Protein AF-A0A8J2QN88-F1 (afdb_monomer_lite)

Sequence (213 aa):
MMNSLQNSVKYLRLVNLKTALNTLKECKTLPVLKEPQDIISKARVVNFTPRSINFGINDAPSKKHQDPITYIPIVNPRSILPLIDNEWKKDEIGLPALEKEEKHAVRLIVIRRRKMKKHQRNKLWKRMRHRWARVKKNRRIKKEKIFQNELFAMVKEANEFSAEQYVASKLEKANHTPLPTRWKHKRLPEFIIRQLLGIDKKINYQLTDKYKV

Secondary structure (DSSP, 8-state):
----SSSSGGG-----HHHHHHGGGG-PPPP-------S-----EEEEETTEEEEE-----------S---------S-------TTS-----PPPP------THHHHHHHHHHHHHHHHHHHHHHHTHHHHHHHHHHHHHHHHHHHHHHHHHHHHHHHH--HHHHHHHHHHHHH--PPPSEETTEE--HHHHHHHTTSS---------TT--

Foldseek 3Di:
DDDDPPPPPVPPPPDPVVVVVVVVPPPDDDPDDPDDDDPDDQQPDFDDDPVDTDGDNPPDPDPDPDPPDDDDDDDDDDDDDDPPPPPPDPPPPPDPPDPPPPPCVVVVVVVVVVVVVVVVVVVVCVVCVVVVVVVVVVVVVVVVVVVVVVVVVVVVCVVPDDPVVVVVVVVCVVPDDDQDCDDPNHGDPPVVSCVVVVNDDDDPDDPPPPPPD

InterPro domains:
  IPR013177 Ribosomal protein bS22, C-terminal [SM01155] (104-137)

pLDDT: mean 75.59, std 18.46, range [44.41, 98.69]

Structure (mmCIF, N/CA/C/O backbone):
data_AF-A0A8J2QN88-F1
#
_entry.id   AF-A0A8J2QN88-F1
#
loop_
_atom_site.group_PDB
_atom_site.id
_atom_site.type_symbol
_atom_site.label_atom_id
_atom_site.label_alt_id
_atom_site.label_comp_id
_atom_site.label_asym_id
_atom_site.label_entity_id
_atom_site.label_seq_id
_atom_site.pdbx_PDB_ins_code
_atom_site.Cartn_x
_atom_site.Cartn_y
_atom_site.Cartn_z
_atom_site.occupancy
_atom_site.B_iso_or_equiv
_atom_site.auth_seq_id
_atom_site.auth_comp_id
_atom_site.auth_asym_id
_atom_site.auth_atom_id
_atom_site.pdbx_PDB_model_num
ATOM 1 N N . MET A 1 1 ? 33.193 40.755 12.023 1.00 45.59 1 MET A N 1
ATOM 2 C CA . MET A 1 1 ? 32.171 40.173 12.920 1.00 45.59 1 MET A CA 1
ATOM 3 C C . MET A 1 1 ? 32.318 38.659 12.913 1.00 45.59 1 MET A C 1
ATOM 5 O O . MET A 1 1 ? 31.824 37.997 12.011 1.00 45.59 1 MET A O 1
ATOM 9 N N . MET A 1 2 ? 33.090 38.123 13.856 1.00 49.19 2 MET A N 1
ATOM 10 C CA . MET A 1 2 ? 33.325 36.687 14.014 1.00 49.19 2 MET A CA 1
ATOM 11 C C . MET A 1 2 ? 32.623 36.240 15.285 1.00 49.19 2 MET A C 1
ATOM 13 O O . MET A 1 2 ? 32.962 36.783 16.322 1.00 49.19 2 MET A O 1
ATOM 17 N N . ASN A 1 3 ? 31.655 35.322 15.191 1.00 52.47 3 ASN A N 1
ATOM 18 C CA . ASN A 1 3 ? 31.139 34.510 16.302 1.00 52.47 3 ASN A CA 1
ATOM 19 C C . ASN A 1 3 ? 30.141 33.467 15.760 1.00 52.47 3 ASN A C 1
ATOM 21 O O . ASN A 1 3 ? 28.935 33.690 15.758 1.00 52.47 3 ASN A O 1
ATOM 25 N N . SER A 1 4 ? 30.623 32.317 15.276 1.00 54.66 4 SER A N 1
ATOM 26 C CA . SER A 1 4 ? 29.743 31.160 14.997 1.00 54.66 4 SER A CA 1
ATOM 27 C C . SER A 1 4 ? 30.294 29.809 15.471 1.00 54.66 4 SER A C 1
ATOM 29 O O . SER A 1 4 ? 29.606 28.796 15.364 1.00 54.66 4 SER A O 1
ATOM 31 N N . LEU A 1 5 ? 31.491 29.775 16.068 1.00 53.44 5 LEU A N 1
ATOM 32 C CA . LEU A 1 5 ? 32.148 28.525 16.476 1.00 53.44 5 LEU A CA 1
ATOM 33 C C . LEU A 1 5 ? 31.830 28.070 17.911 1.00 53.44 5 LEU A C 1
ATOM 35 O O . LEU A 1 5 ? 32.176 26.954 18.279 1.00 53.44 5 LEU A O 1
ATOM 39 N N . GLN A 1 6 ? 31.135 28.876 18.718 1.00 53.19 6 GLN A N 1
ATOM 40 C CA . GLN A 1 6 ? 30.895 28.552 20.135 1.00 53.19 6 GLN A CA 1
ATOM 41 C C . GLN A 1 6 ? 29.622 27.719 20.396 1.00 53.19 6 GLN A C 1
ATOM 43 O O . GLN A 1 6 ? 29.447 27.199 21.495 1.00 53.19 6 GLN A O 1
ATOM 48 N N . ASN A 1 7 ? 28.748 27.522 19.399 1.00 52.00 7 ASN A N 1
ATOM 49 C CA . ASN A 1 7 ? 27.465 26.821 19.588 1.00 52.00 7 ASN A CA 1
ATOM 50 C C . ASN A 1 7 ? 27.460 25.331 19.196 1.00 52.00 7 ASN A C 1
ATOM 52 O O . ASN A 1 7 ? 26.456 24.652 19.410 1.00 52.00 7 ASN A O 1
ATOM 56 N N . SER A 1 8 ? 28.556 24.785 18.663 1.00 53.03 8 SER A N 1
ATOM 57 C CA . SER A 1 8 ? 28.625 23.372 18.247 1.00 53.03 8 SER A CA 1
ATOM 58 C C . SER A 1 8 ? 29.044 22.408 19.365 1.00 53.03 8 SER A C 1
ATOM 60 O O . SER A 1 8 ? 28.787 21.211 19.262 1.00 53.03 8 SER A O 1
ATOM 62 N N . VAL A 1 9 ? 29.635 22.901 20.458 1.00 52.47 9 VAL A N 1
ATOM 63 C CA . VAL A 1 9 ? 30.232 22.042 21.502 1.00 52.47 9 VAL A CA 1
ATOM 64 C C . VAL A 1 9 ? 29.213 21.583 22.561 1.00 52.47 9 VAL A C 1
ATOM 66 O O . VAL A 1 9 ? 29.406 20.552 23.198 1.00 52.47 9 VAL A O 1
ATOM 69 N N . LYS A 1 10 ? 28.063 22.259 22.707 1.00 50.28 10 LYS A N 1
ATOM 70 C CA . LYS A 1 10 ? 27.052 21.921 23.737 1.00 50.28 10 LYS A CA 1
ATOM 71 C C . LYS A 1 10 ? 26.236 20.646 23.468 1.00 50.28 10 LYS A C 1
ATOM 73 O O . LYS A 1 10 ? 25.546 20.176 24.370 1.00 50.28 10 LYS A O 1
ATOM 78 N N . TYR A 1 11 ? 26.315 20.068 22.268 1.00 52.94 11 TYR A N 1
ATOM 79 C CA . TYR A 1 11 ? 25.535 18.877 21.897 1.00 52.94 11 TYR A CA 1
ATOM 80 C C . TYR A 1 11 ? 26.316 17.562 21.964 1.00 52.94 11 TYR A C 1
ATOM 82 O O . TYR A 1 11 ? 25.726 16.497 21.794 1.00 52.94 11 TYR A O 1
ATOM 90 N N . LEU A 1 12 ? 27.609 17.598 22.293 1.00 55.59 12 LEU A N 1
ATOM 91 C CA . LEU A 1 12 ? 28.376 16.397 22.619 1.00 55.59 12 LEU A CA 1
ATOM 92 C C . LEU A 1 12 ? 28.186 16.055 24.101 1.00 55.59 12 LEU A C 1
ATOM 94 O O . LEU A 1 12 ? 29.128 16.061 24.890 1.00 55.59 12 LEU A O 1
ATOM 98 N N . ARG A 1 13 ? 26.942 15.753 24.500 1.00 58.41 13 ARG A N 1
ATOM 99 C CA . ARG A 1 13 ? 26.718 15.003 25.740 1.00 58.41 13 ARG A CA 1
ATOM 100 C C . ARG A 1 13 ? 27.327 13.623 25.525 1.00 58.41 13 ARG A C 1
ATOM 102 O O . ARG A 1 13 ? 26.756 12.790 24.826 1.00 58.41 13 ARG A O 1
ATOM 109 N N . LEU A 1 14 ? 28.515 13.433 26.088 1.00 62.91 14 LEU A N 1
ATOM 110 C CA . LEU A 1 14 ? 29.192 12.151 26.199 1.00 62.91 14 LEU A CA 1
ATOM 111 C C . LEU A 1 14 ? 28.213 11.152 26.817 1.00 62.91 14 LEU A C 1
ATOM 113 O O . LEU A 1 14 ? 27.853 11.248 27.989 1.00 62.91 14 LEU A O 1
ATOM 117 N N . VAL A 1 15 ? 27.735 10.218 26.002 1.00 63.19 15 VAL A N 1
ATOM 118 C CA . VAL A 1 15 ? 26.955 9.089 26.496 1.00 63.19 15 VAL A CA 1
ATOM 119 C C . VAL A 1 15 ? 27.918 8.251 27.327 1.00 63.19 15 VAL A C 1
ATOM 121 O O . VAL A 1 15 ? 28.973 7.852 26.832 1.00 63.19 15 VAL A O 1
ATOM 124 N N . ASN A 1 16 ? 27.599 8.023 28.600 1.00 66.19 16 ASN A N 1
ATOM 125 C CA . ASN A 1 16 ? 28.428 7.201 29.471 1.00 66.19 16 ASN A CA 1
ATOM 126 C C . ASN A 1 16 ? 28.394 5.753 28.954 1.00 66.19 16 ASN A C 1
ATOM 128 O O . ASN A 1 16 ? 27.453 5.003 29.199 1.00 66.19 16 ASN A O 1
ATOM 132 N N . LEU A 1 17 ? 29.415 5.365 28.187 1.00 63.44 17 LEU A N 1
ATOM 133 C CA . LEU A 1 17 ? 29.498 4.044 27.555 1.00 63.44 17 LEU A CA 1
ATOM 134 C C . LEU A 1 17 ? 29.446 2.909 28.589 1.00 63.44 17 LEU A C 1
ATOM 136 O O . LEU A 1 17 ? 28.980 1.815 28.283 1.00 63.44 17 LEU A O 1
ATOM 140 N N . LYS A 1 18 ? 29.858 3.177 29.835 1.00 63.03 18 LYS A N 1
ATOM 141 C CA . LYS A 1 18 ? 29.875 2.191 30.918 1.00 63.03 18 LYS A CA 1
ATOM 142 C C . LYS A 1 18 ? 28.465 1.785 31.359 1.00 63.03 18 LYS A C 1
ATOM 144 O O . LYS A 1 18 ? 28.244 0.615 31.652 1.00 63.03 18 LYS A O 1
ATOM 149 N N . THR A 1 19 ? 27.501 2.711 31.359 1.00 62.62 19 THR A N 1
ATOM 150 C CA . THR A 1 19 ? 26.095 2.389 31.662 1.00 62.62 19 THR A CA 1
ATOM 151 C C . THR A 1 19 ? 25.384 1.755 30.467 1.00 62.62 19 THR A C 1
ATOM 153 O O . THR A 1 19 ? 24.592 0.837 30.659 1.00 62.62 19 THR A O 1
ATOM 156 N N . ALA A 1 20 ? 25.721 2.161 29.238 1.00 62.44 20 ALA A N 1
ATOM 157 C CA . ALA A 1 20 ? 25.148 1.592 28.013 1.00 62.44 20 ALA A CA 1
ATOM 158 C C . ALA A 1 20 ? 25.536 0.120 27.762 1.00 62.44 20 ALA A C 1
ATOM 160 O O . ALA A 1 20 ? 24.782 -0.612 27.130 1.00 62.44 20 ALA A O 1
ATOM 161 N N . LEU A 1 21 ? 26.696 -0.335 28.249 1.00 62.03 21 LEU A N 1
ATOM 162 C CA . LEU A 1 21 ? 27.123 -1.734 28.104 1.00 62.03 21 LEU A CA 1
ATOM 163 C C . LEU A 1 21 ? 26.468 -2.680 29.122 1.00 62.03 21 LEU A C 1
ATOM 165 O O . LEU A 1 21 ? 26.342 -3.873 28.850 1.00 62.03 21 LEU A O 1
ATOM 169 N N . ASN A 1 22 ? 26.021 -2.168 30.272 1.00 61.97 22 ASN A N 1
ATOM 170 C CA . ASN A 1 22 ? 25.375 -2.992 31.297 1.00 61.97 22 ASN A CA 1
ATOM 171 C C . ASN A 1 22 ? 23.932 -3.365 30.924 1.00 61.97 22 ASN A C 1
ATOM 173 O O . ASN A 1 22 ? 23.497 -4.463 31.254 1.00 61.97 22 ASN A O 1
ATOM 177 N N . THR A 1 23 ? 23.222 -2.525 30.163 1.00 58.78 23 THR A N 1
ATOM 178 C CA . THR A 1 23 ? 21.855 -2.820 29.690 1.00 58.78 23 THR A CA 1
ATOM 179 C C . THR A 1 23 ? 21.800 -3.914 28.619 1.00 58.78 23 THR A C 1
ATOM 181 O O . THR A 1 23 ? 20.744 -4.493 28.390 1.00 58.78 23 THR A O 1
ATOM 184 N N . LEU A 1 24 ? 22.929 -4.246 27.982 1.00 57.44 24 LEU A N 1
ATOM 185 C CA . LEU A 1 24 ? 23.007 -5.323 26.988 1.00 57.44 24 LEU A CA 1
ATOM 186 C C . LEU A 1 24 ? 23.170 -6.718 27.610 1.00 57.44 24 LEU A C 1
ATOM 188 O O . LEU A 1 24 ? 23.021 -7.713 26.903 1.00 57.44 24 LEU A O 1
ATOM 192 N N . LYS A 1 25 ? 23.472 -6.820 28.912 1.00 59.41 25 LYS A N 1
ATOM 193 C CA . LYS A 1 25 ? 23.704 -8.117 29.572 1.00 59.41 25 LYS A CA 1
ATOM 194 C C . LYS A 1 25 ? 22.422 -8.886 29.909 1.00 59.41 25 LYS A C 1
ATOM 196 O O . LYS A 1 25 ? 22.509 -10.073 30.202 1.00 59.41 25 LYS A O 1
ATOM 201 N N . GLU A 1 26 ? 21.248 -8.258 29.833 1.00 56.84 26 GLU A N 1
ATOM 202 C CA . GLU A 1 26 ? 19.976 -8.880 30.241 1.00 56.84 26 GLU A CA 1
ATOM 203 C C . GLU A 1 26 ? 19.119 -9.419 29.084 1.00 56.84 26 GLU A C 1
ATOM 205 O O . GLU A 1 26 ? 18.030 -9.951 29.309 1.00 56.84 26 GLU A O 1
ATOM 210 N N . CYS A 1 27 ? 19.603 -9.378 27.840 1.00 51.66 27 CYS A N 1
ATOM 211 C CA . CYS A 1 27 ? 18.932 -10.067 26.739 1.00 51.66 27 CYS A CA 1
ATOM 212 C C . CYS A 1 27 ? 19.179 -11.579 26.833 1.00 51.66 27 CYS A C 1
ATOM 214 O O . CYS A 1 27 ? 20.091 -12.117 26.206 1.00 51.66 27 CYS A O 1
ATOM 216 N N . LYS A 1 28 ? 18.342 -12.275 27.609 1.00 60.94 28 LYS A N 1
ATOM 217 C CA . LYS A 1 28 ? 18.193 -13.732 27.513 1.00 60.94 28 LYS A CA 1
ATOM 218 C C . LYS A 1 28 ? 17.918 -14.089 26.051 1.00 60.94 28 LYS A C 1
ATOM 220 O O . LYS A 1 28 ? 16.995 -13.556 25.436 1.00 60.94 28 LYS A O 1
ATOM 225 N N . THR A 1 29 ? 18.746 -14.961 25.491 1.00 58.34 29 THR A N 1
ATOM 226 C CA . THR A 1 29 ? 18.587 -15.488 24.138 1.00 58.34 29 THR A CA 1
ATOM 227 C C . THR A 1 29 ? 17.230 -16.183 24.028 1.00 58.34 29 THR A C 1
ATOM 229 O O . THR A 1 29 ? 16.956 -17.148 24.739 1.00 58.34 29 THR A O 1
ATOM 232 N N . LEU A 1 30 ? 16.358 -15.684 23.150 1.00 59.69 30 LEU A N 1
ATOM 233 C CA . LEU A 1 30 ? 15.142 -16.405 22.777 1.00 59.69 30 LEU A CA 1
ATOM 234 C C . LEU A 1 30 ? 15.538 -17.743 22.128 1.00 59.69 30 LEU A C 1
ATOM 236 O O . LEU A 1 30 ? 16.556 -17.791 21.427 1.00 59.69 30 LEU A O 1
ATOM 240 N N . PRO A 1 31 ? 14.770 -18.827 22.338 1.00 50.12 31 PRO A N 1
ATOM 241 C CA . PRO A 1 31 ? 15.039 -20.098 21.684 1.00 50.12 31 PRO A CA 1
ATOM 242 C C . PRO A 1 31 ? 15.020 -19.895 20.168 1.00 50.12 31 PRO A C 1
ATOM 244 O O . PRO A 1 31 ? 14.048 -19.403 19.596 1.00 50.12 31 PRO A O 1
ATOM 247 N N . VAL A 1 32 ? 16.133 -20.250 19.529 1.00 53.88 32 VAL A N 1
ATOM 248 C CA . VAL A 1 32 ? 16.298 -20.219 18.076 1.00 53.88 32 VAL A CA 1
ATOM 249 C C . VAL A 1 32 ? 15.252 -21.149 17.468 1.00 53.88 32 VAL A C 1
ATOM 251 O O . VAL A 1 32 ? 15.350 -22.371 17.591 1.00 53.88 32 VAL A O 1
ATOM 254 N N . LEU A 1 33 ? 14.242 -20.570 16.817 1.00 55.59 33 LEU A N 1
ATOM 255 C CA . LEU A 1 33 ? 13.356 -21.310 15.930 1.00 55.59 33 LEU A CA 1
ATOM 256 C C . LEU A 1 33 ? 14.217 -21.855 14.788 1.00 55.59 33 LEU A C 1
ATOM 258 O O . LEU A 1 33 ? 14.807 -21.097 14.018 1.00 55.59 33 LEU A O 1
ATOM 262 N N . LYS A 1 34 ? 14.348 -23.181 14.727 1.00 53.91 34 LYS A N 1
ATOM 263 C CA . LYS A 1 34 ? 14.988 -23.873 13.609 1.00 53.91 34 LYS A CA 1
ATOM 264 C C . LYS A 1 34 ? 14.101 -23.676 12.381 1.00 53.91 34 LYS A C 1
ATOM 266 O O . LYS A 1 34 ? 13.057 -24.312 12.276 1.00 53.91 34 LYS A O 1
ATOM 271 N N . GLU A 1 35 ? 14.517 -22.790 11.485 1.00 57.09 35 GLU A N 1
ATOM 272 C CA . GLU A 1 35 ? 13.964 -22.705 10.132 1.00 57.09 35 GLU A CA 1
ATOM 273 C C . GLU A 1 35 ? 14.059 -24.092 9.465 1.00 57.09 35 GLU A C 1
ATOM 275 O O . GLU A 1 35 ? 15.101 -24.757 9.588 1.00 57.09 35 GLU A O 1
ATOM 280 N N . PRO A 1 36 ? 12.999 -24.568 8.788 1.00 51.72 36 PRO A N 1
ATOM 281 C CA . PRO A 1 36 ? 13.069 -25.798 8.016 1.00 51.72 36 PRO A CA 1
ATOM 282 C C . PRO A 1 36 ? 14.143 -25.632 6.940 1.00 51.72 36 PRO A C 1
ATOM 284 O O . PRO A 1 36 ? 14.167 -24.647 6.209 1.00 51.72 36 PRO A O 1
ATOM 287 N N . GLN A 1 37 ? 15.078 -26.581 6.879 1.00 54.72 37 GLN A N 1
ATOM 288 C CA . GLN A 1 37 ? 16.157 -26.528 5.903 1.00 54.72 37 GLN A CA 1
ATOM 289 C C . GLN A 1 37 ? 15.583 -26.618 4.492 1.00 54.72 37 GLN A C 1
ATOM 291 O O . GLN A 1 37 ? 15.091 -27.668 4.077 1.00 54.72 37 GLN A O 1
ATOM 296 N N . ASP A 1 38 ? 15.682 -25.516 3.756 1.00 44.41 38 ASP A N 1
ATOM 297 C CA . ASP A 1 38 ? 15.422 -25.492 2.328 1.00 44.41 38 ASP A CA 1
ATOM 298 C C . ASP A 1 38 ? 16.322 -26.523 1.636 1.00 44.41 38 ASP A C 1
ATOM 300 O O . ASP A 1 38 ? 17.552 -26.455 1.676 1.00 44.41 38 ASP A O 1
ATOM 304 N N . ILE A 1 39 ? 15.686 -27.470 0.949 1.00 51.03 39 ILE A N 1
ATOM 305 C CA . ILE A 1 39 ? 16.272 -28.597 0.199 1.00 51.03 39 ILE A CA 1
ATOM 306 C C . ILE A 1 39 ? 17.086 -28.113 -1.033 1.00 51.03 39 ILE A C 1
ATOM 308 O O . ILE A 1 39 ? 17.409 -28.868 -1.946 1.00 51.03 39 ILE A O 1
ATOM 312 N N . ILE A 1 40 ? 17.467 -26.835 -1.094 1.00 52.81 40 ILE A N 1
ATOM 313 C CA . ILE A 1 40 ? 18.043 -26.202 -2.281 1.00 52.81 40 ILE A CA 1
ATOM 314 C C . ILE A 1 40 ? 19.298 -25.406 -1.908 1.00 52.81 40 ILE A C 1
ATOM 316 O O . ILE A 1 40 ? 19.369 -24.194 -2.074 1.00 52.81 40 ILE A O 1
ATOM 320 N N . SER A 1 41 ? 20.348 -26.089 -1.454 1.00 53.47 41 SER A N 1
ATOM 321 C CA . SER A 1 41 ? 21.714 -25.641 -1.752 1.00 53.47 41 SER A CA 1
ATOM 322 C C . SER A 1 41 ? 22.712 -26.797 -1.647 1.00 53.47 41 SER A C 1
ATOM 324 O O . SER A 1 41 ? 22.849 -27.454 -0.622 1.00 53.47 41 SER A O 1
ATOM 326 N N . LYS A 1 42 ? 23.442 -27.061 -2.737 1.00 58.47 42 LYS A N 1
ATOM 327 C CA . LYS A 1 42 ? 24.541 -28.047 -2.782 1.00 58.47 42 LYS A CA 1
ATOM 328 C C . LYS A 1 42 ? 25.794 -27.590 -2.011 1.00 58.47 42 LYS A C 1
ATOM 330 O O . LYS A 1 42 ? 26.767 -28.330 -1.931 1.00 58.47 42 LYS A O 1
ATOM 335 N N . ALA A 1 43 ? 25.795 -26.380 -1.457 1.00 56.78 43 ALA A N 1
ATOM 336 C CA . ALA A 1 43 ? 26.922 -25.822 -0.721 1.00 56.78 43 ALA A CA 1
ATOM 337 C C . ALA A 1 43 ? 26.786 -26.172 0.768 1.00 56.78 43 ALA A C 1
ATOM 339 O O . ALA A 1 43 ? 26.137 -25.457 1.523 1.00 56.78 43 ALA A O 1
ATOM 340 N N . ARG A 1 44 ? 27.365 -27.304 1.185 1.00 59.97 44 ARG A N 1
ATOM 341 C CA . ARG A 1 44 ? 27.220 -27.809 2.563 1.00 59.97 44 ARG A CA 1
ATOM 342 C C . ARG A 1 44 ? 28.184 -27.201 3.585 1.00 59.97 44 ARG A C 1
ATOM 344 O O . ARG A 1 44 ? 27.955 -27.395 4.773 1.00 59.97 44 ARG A O 1
ATOM 351 N N . VAL A 1 45 ? 29.230 -26.475 3.179 1.00 62.03 45 VAL A N 1
ATOM 352 C CA . VAL A 1 45 ? 30.212 -25.922 4.130 1.00 62.03 45 VAL A CA 1
ATOM 353 C C . VAL A 1 45 ? 30.624 -24.505 3.730 1.00 62.03 45 VAL A C 1
ATOM 355 O O . VAL A 1 45 ? 31.229 -24.287 2.678 1.00 62.03 45 VAL A O 1
ATOM 358 N N . VAL A 1 46 ? 30.288 -23.536 4.584 1.00 63.97 46 VAL A N 1
ATOM 359 C CA . VAL A 1 46 ? 30.769 -22.153 4.492 1.00 63.97 46 VAL A CA 1
ATOM 360 C C . VAL A 1 46 ? 31.890 -21.992 5.510 1.00 63.97 46 VAL A C 1
ATOM 362 O O . VAL A 1 46 ? 31.649 -22.083 6.711 1.00 63.97 46 VAL A O 1
ATOM 365 N N . ASN A 1 47 ? 33.108 -21.745 5.030 1.00 70.38 47 ASN A N 1
ATOM 366 C CA . ASN A 1 47 ? 34.264 -21.506 5.889 1.00 70.38 47 ASN A CA 1
ATOM 367 C C . ASN A 1 47 ? 34.528 -20.001 5.972 1.00 70.38 47 ASN A C 1
ATOM 369 O O . ASN A 1 47 ? 34.748 -19.337 4.954 1.00 70.38 47 ASN A O 1
ATOM 373 N N . PHE A 1 48 ? 34.509 -19.464 7.191 1.00 69.31 48 PHE A N 1
ATOM 374 C CA . PHE A 1 48 ? 34.772 -18.052 7.450 1.00 69.31 48 PHE A CA 1
ATOM 375 C C . PHE A 1 48 ? 36.238 -17.855 7.831 1.00 69.31 48 PHE A C 1
ATOM 377 O O . PHE A 1 48 ? 36.714 -18.423 8.810 1.00 69.31 48 PHE A O 1
ATOM 384 N N . THR A 1 49 ? 36.944 -17.015 7.0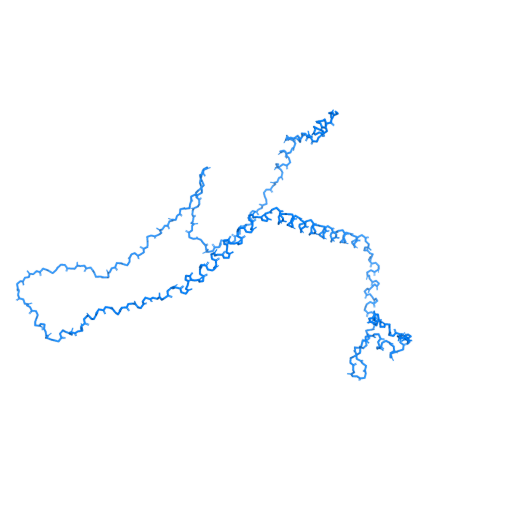76 1.00 70.38 49 THR A N 1
ATOM 385 C CA . THR A 1 49 ? 38.272 -16.513 7.448 1.00 70.38 49 THR A CA 1
ATOM 386 C C . THR A 1 49 ? 38.222 -14.987 7.568 1.00 70.38 49 THR A C 1
ATOM 388 O O . THR A 1 49 ? 37.358 -14.359 6.953 1.00 70.38 49 THR A O 1
ATOM 391 N N . PRO A 1 50 ? 39.134 -14.341 8.320 1.00 72.25 50 PRO A N 1
ATOM 392 C CA . PRO A 1 50 ? 39.048 -12.904 8.612 1.00 72.25 50 PRO A CA 1
ATOM 393 C C . PRO A 1 50 ? 39.049 -11.988 7.377 1.00 72.25 50 PRO A C 1
ATOM 395 O O . PRO A 1 50 ? 38.700 -10.816 7.482 1.00 72.25 50 PRO A O 1
ATOM 398 N N . ARG A 1 51 ? 39.461 -12.499 6.208 1.00 61.84 51 ARG A N 1
ATOM 399 C CA . ARG A 1 51 ? 39.550 -11.736 4.953 1.00 61.84 51 ARG A CA 1
ATOM 400 C C . ARG A 1 51 ? 38.710 -12.297 3.802 1.00 61.84 51 ARG A C 1
ATOM 402 O O . ARG A 1 51 ? 38.638 -11.641 2.766 1.00 61.84 51 ARG A O 1
ATOM 409 N N . SER A 1 52 ? 38.051 -13.448 3.955 1.00 72.12 52 SER A N 1
ATOM 410 C CA . SER A 1 52 ? 37.148 -13.984 2.928 1.00 72.12 52 SER A CA 1
ATOM 411 C C . SER A 1 52 ? 36.147 -15.001 3.479 1.00 72.12 52 SER A C 1
ATOM 413 O O . SER A 1 52 ? 36.390 -15.693 4.471 1.00 72.12 52 SER A O 1
ATOM 415 N N . ILE A 1 53 ? 35.016 -15.112 2.782 1.00 69.56 53 ILE A N 1
ATOM 416 C CA . ILE A 1 53 ? 34.041 -16.191 2.945 1.00 69.56 53 ILE A CA 1
ATOM 417 C C . ILE A 1 53 ? 34.297 -17.172 1.803 1.00 69.56 53 ILE A C 1
ATOM 419 O O . ILE A 1 53 ? 34.082 -16.825 0.641 1.00 69.56 53 ILE A O 1
ATOM 423 N N . ASN A 1 54 ? 34.785 -18.368 2.127 1.00 63.19 54 ASN A N 1
ATOM 424 C CA . ASN A 1 54 ? 35.076 -19.399 1.136 1.00 63.19 54 ASN A CA 1
ATOM 425 C C . ASN A 1 54 ? 33.893 -20.373 1.057 1.00 63.19 54 ASN A C 1
ATOM 427 O O . ASN A 1 54 ? 33.457 -20.919 2.074 1.00 63.19 54 ASN A O 1
ATOM 431 N N . PHE A 1 55 ? 33.393 -20.608 -0.156 1.00 63.75 55 PHE A N 1
ATOM 432 C CA . PHE A 1 55 ? 32.373 -21.619 -0.433 1.00 63.75 55 PHE A CA 1
ATOM 433 C C . PHE A 1 55 ? 33.066 -22.882 -0.945 1.00 63.75 55 PHE A C 1
ATOM 435 O O . PHE A 1 55 ? 33.574 -22.895 -2.065 1.00 63.75 55 PHE A O 1
ATOM 442 N N . GLY A 1 56 ? 33.116 -23.932 -0.122 1.00 56.53 56 GLY A N 1
ATOM 443 C CA . GLY A 1 56 ? 33.617 -25.235 -0.549 1.00 56.53 56 GLY A CA 1
ATOM 444 C C . GLY A 1 56 ? 32.561 -25.943 -1.391 1.00 56.53 56 GLY A C 1
ATOM 445 O O . GLY A 1 56 ? 31.540 -26.384 -0.861 1.00 56.53 56 GLY A O 1
ATOM 446 N N . ILE A 1 57 ? 32.782 -26.039 -2.700 1.00 53.72 57 ILE A N 1
ATOM 447 C CA . ILE A 1 57 ? 31.999 -26.921 -3.565 1.00 53.72 57 ILE A CA 1
ATOM 448 C C . ILE A 1 57 ? 32.658 -28.296 -3.459 1.00 53.72 57 ILE A C 1
ATOM 450 O O . ILE A 1 57 ? 33.691 -28.543 -4.073 1.00 53.72 57 ILE A O 1
ATOM 454 N N . ASN A 1 58 ? 32.091 -29.182 -2.638 1.00 56.94 58 ASN A N 1
ATOM 455 C CA . ASN A 1 58 ? 32.423 -30.601 -2.725 1.00 56.94 58 ASN A CA 1
ATOM 456 C C . ASN A 1 58 ? 31.758 -31.131 -3.996 1.00 56.94 58 ASN A C 1
ATOM 458 O O . ASN A 1 58 ? 30.605 -31.566 -3.969 1.00 56.94 58 ASN A O 1
ATOM 462 N N . ASP A 1 59 ? 32.472 -31.045 -5.114 1.00 54.47 59 ASP A N 1
ATOM 463 C CA . ASP A 1 59 ? 32.107 -31.761 -6.326 1.00 54.47 59 ASP A CA 1
ATOM 464 C C . ASP A 1 59 ? 32.217 -33.256 -6.012 1.00 54.47 59 ASP A C 1
ATOM 466 O O . ASP A 1 59 ? 33.303 -33.834 -5.993 1.00 54.47 59 ASP A O 1
ATOM 470 N N . ALA A 1 60 ? 31.085 -33.896 -5.708 1.00 59.44 60 ALA A N 1
ATOM 471 C CA . ALA A 1 60 ? 31.008 -35.349 -5.768 1.00 59.44 60 ALA A CA 1
ATOM 472 C C . ALA A 1 60 ? 31.527 -35.773 -7.153 1.00 59.44 60 ALA A C 1
ATOM 474 O O . ALA A 1 60 ? 31.151 -35.122 -8.137 1.00 59.44 60 ALA A O 1
ATOM 475 N N . PRO A 1 61 ? 32.386 -36.806 -7.259 1.00 52.53 61 PRO A N 1
ATOM 476 C CA . PRO A 1 61 ? 32.954 -37.199 -8.538 1.00 52.53 61 PRO A CA 1
ATOM 477 C C . PRO A 1 61 ? 31.800 -37.453 -9.500 1.00 52.53 61 PRO A C 1
ATOM 479 O O . PRO A 1 61 ? 30.966 -38.336 -9.279 1.00 52.53 61 PRO A O 1
ATOM 482 N N . SER A 1 62 ? 31.702 -36.615 -10.533 1.00 57.16 62 SER A N 1
ATOM 483 C CA . SER A 1 62 ? 30.725 -36.822 -11.588 1.00 57.16 62 SER A CA 1
ATOM 484 C C . SER A 1 62 ? 30.983 -38.225 -12.135 1.00 57.16 62 SER A C 1
ATOM 486 O O . SER A 1 62 ? 32.138 -38.613 -12.346 1.00 57.16 62 SER A O 1
ATOM 488 N N . LYS A 1 63 ? 29.924 -39.027 -12.277 1.00 56.28 63 LYS A N 1
ATOM 489 C CA . LYS A 1 63 ? 30.009 -40.311 -12.966 1.00 56.28 63 LYS A CA 1
ATOM 490 C C . LYS A 1 63 ? 30.457 -39.998 -14.390 1.00 56.28 63 LYS A C 1
ATOM 492 O O . LYS A 1 63 ? 29.631 -39.660 -15.232 1.00 56.28 63 LYS A O 1
ATOM 497 N N . LYS A 1 64 ? 31.766 -40.035 -14.644 1.00 57.22 64 LYS A N 1
ATOM 498 C CA . LYS A 1 64 ? 32.290 -40.054 -16.003 1.00 57.22 64 LYS A CA 1
ATOM 499 C C . LYS A 1 64 ? 31.647 -41.271 -16.650 1.00 57.22 64 LYS A C 1
ATOM 501 O O . LYS A 1 64 ? 31.750 -42.368 -16.103 1.00 57.22 64 LYS A O 1
ATOM 506 N N . HIS A 1 65 ? 30.923 -41.051 -17.739 1.00 56.12 65 HIS A N 1
ATOM 507 C CA . HIS A 1 65 ? 30.422 -42.126 -18.576 1.00 56.12 65 HIS A CA 1
ATOM 508 C C . HIS A 1 65 ? 31.663 -42.892 -19.041 1.00 56.12 65 HIS A C 1
ATOM 510 O O . HIS A 1 65 ? 32.442 -42.382 -19.838 1.00 56.12 65 HIS A O 1
ATOM 516 N N . GLN A 1 66 ? 31.939 -44.030 -18.416 1.00 61.16 66 GLN A N 1
ATOM 517 C CA . GLN A 1 66 ? 32.890 -44.980 -18.965 1.00 61.16 66 GLN A CA 1
ATOM 518 C C . GLN A 1 66 ? 32.128 -45.744 -20.043 1.00 61.16 66 GLN A C 1
ATOM 520 O O . GLN A 1 66 ? 30.969 -46.120 -19.826 1.00 61.16 66 GLN A O 1
ATOM 525 N N . ASP A 1 67 ? 32.738 -45.897 -21.213 1.00 56.88 67 ASP A N 1
ATOM 526 C CA . ASP A 1 67 ? 32.173 -46.714 -22.279 1.00 56.88 67 ASP A CA 1
ATOM 527 C C . ASP A 1 67 ? 32.074 -48.167 -21.784 1.00 56.88 67 ASP A C 1
ATOM 529 O O . ASP A 1 67 ? 32.979 -48.643 -21.094 1.00 56.88 67 ASP A O 1
ATOM 533 N N . PRO A 1 68 ? 30.984 -48.893 -22.084 1.00 67.81 68 PRO A N 1
ATOM 534 C CA . PRO A 1 68 ? 30.715 -50.200 -21.482 1.00 67.81 68 PRO A CA 1
ATOM 535 C C . PRO A 1 68 ? 31.630 -51.330 -21.981 1.00 67.81 68 PRO A C 1
ATOM 537 O O . PRO A 1 68 ? 31.468 -52.470 -21.553 1.00 67.81 68 PRO A O 1
ATOM 540 N N . ILE A 1 69 ? 32.570 -51.056 -22.887 1.00 62.44 69 ILE A N 1
ATOM 541 C CA . ILE A 1 69 ? 33.369 -52.094 -23.539 1.00 62.44 69 ILE A CA 1
ATOM 542 C C . ILE A 1 69 ? 34.787 -52.055 -22.978 1.00 62.44 69 ILE A C 1
ATOM 544 O O . ILE A 1 69 ? 35.583 -51.168 -23.282 1.00 62.44 69 ILE A O 1
ATOM 548 N N . THR A 1 70 ? 35.103 -53.044 -22.147 1.00 61.38 70 THR A N 1
ATOM 549 C CA . THR A 1 70 ? 36.477 -53.316 -21.731 1.00 61.38 70 THR A CA 1
ATOM 550 C C . THR A 1 70 ? 37.250 -53.877 -22.923 1.00 61.38 70 THR A C 1
ATOM 552 O O . THR A 1 70 ? 36.817 -54.824 -23.576 1.00 61.38 70 THR A O 1
ATOM 555 N N . TYR A 1 71 ? 38.386 -53.257 -23.242 1.00 66.50 71 TYR A N 1
ATOM 556 C CA . TYR A 1 71 ? 39.263 -53.698 -24.324 1.00 66.50 71 TYR A CA 1
ATOM 557 C C . TYR A 1 71 ? 39.819 -55.095 -24.021 1.00 66.50 71 TYR A C 1
ATOM 559 O O . TYR A 1 71 ? 40.519 -55.285 -23.026 1.00 66.50 71 TYR A O 1
ATOM 567 N N . ILE A 1 72 ? 39.529 -56.055 -24.899 1.00 62.81 72 ILE A N 1
ATOM 568 C CA . ILE A 1 72 ? 40.121 -57.393 -24.877 1.00 62.81 72 ILE A CA 1
ATOM 569 C C . ILE A 1 72 ? 41.125 -57.452 -26.037 1.00 62.81 72 ILE A C 1
ATOM 571 O O . ILE A 1 72 ? 40.706 -57.359 -27.193 1.00 62.81 72 ILE A O 1
ATOM 575 N N . PRO A 1 73 ? 42.438 -57.577 -25.782 1.00 60.25 73 PRO A N 1
ATOM 576 C CA . PRO A 1 73 ? 43.412 -57.698 -26.859 1.00 60.25 73 PRO A CA 1
ATOM 577 C C . PRO A 1 73 ? 43.266 -59.055 -27.559 1.00 60.25 73 PRO A C 1
ATOM 579 O O . PRO A 1 73 ? 43.327 -60.106 -26.920 1.00 60.25 73 PRO A O 1
ATOM 582 N N . ILE A 1 74 ? 43.103 -59.036 -28.883 1.00 57.97 74 ILE A N 1
ATOM 583 C CA . ILE A 1 74 ? 43.033 -60.252 -29.702 1.00 57.97 74 ILE A CA 1
ATOM 584 C C . ILE A 1 74 ? 44.450 -60.816 -29.867 1.00 57.97 74 ILE A C 1
ATOM 586 O O . ILE A 1 74 ? 45.296 -60.239 -30.550 1.00 57.97 74 ILE A O 1
ATOM 590 N N . VAL A 1 75 ? 44.696 -61.964 -29.235 1.00 49.62 75 VAL A N 1
ATOM 591 C CA . VAL A 1 75 ? 45.861 -62.823 -29.485 1.00 49.62 75 VAL A CA 1
ATOM 592 C C . VAL A 1 75 ? 45.693 -63.453 -30.870 1.00 49.62 75 VAL A C 1
ATOM 594 O O . VAL A 1 75 ? 44.641 -64.011 -31.166 1.00 49.62 75 VAL A O 1
ATOM 597 N N . ASN A 1 76 ? 46.714 -63.351 -31.723 1.00 55.78 76 ASN A N 1
ATOM 598 C CA . ASN A 1 76 ? 46.714 -63.880 -33.089 1.00 55.78 76 ASN A CA 1
ATOM 599 C C . ASN A 1 76 ? 47.402 -65.255 -33.152 1.00 55.78 76 ASN A C 1
ATOM 601 O O . ASN A 1 76 ? 48.631 -65.309 -33.058 1.00 55.78 76 ASN A O 1
ATOM 605 N N . PRO A 1 77 ? 46.664 -66.349 -33.396 1.00 58.84 77 PRO A N 1
ATOM 606 C CA . PRO A 1 77 ? 47.260 -67.581 -33.880 1.00 58.84 77 PRO A CA 1
ATOM 607 C C . PRO A 1 77 ? 46.801 -67.849 -35.319 1.00 58.84 77 PRO A C 1
ATOM 609 O O . PRO A 1 77 ? 45.773 -68.469 -35.541 1.00 58.84 77 PRO A O 1
ATOM 612 N N . ARG A 1 78 ? 47.574 -67.355 -36.294 1.00 53.22 78 ARG A N 1
ATOM 613 C CA . ARG A 1 78 ? 47.627 -67.794 -37.704 1.00 53.22 78 ARG A CA 1
ATOM 614 C C . ARG A 1 78 ? 46.299 -68.264 -38.341 1.00 53.22 78 ARG A C 1
ATOM 616 O O . ARG A 1 78 ? 45.903 -69.417 -38.235 1.00 53.22 78 ARG A O 1
ATOM 623 N N . SER A 1 79 ? 45.745 -67.362 -39.155 1.00 59.38 79 SER A N 1
ATOM 624 C CA . SER A 1 79 ? 44.938 -67.628 -40.359 1.00 59.38 79 SER A CA 1
ATOM 625 C C . SER A 1 79 ? 43.707 -68.526 -40.213 1.00 59.38 79 SER A C 1
ATOM 627 O O . SER A 1 79 ? 43.689 -69.646 -40.711 1.00 59.38 79 SER A O 1
ATOM 629 N N . ILE A 1 80 ? 42.623 -67.963 -39.685 1.00 55.69 80 ILE A N 1
ATOM 630 C CA . ILE A 1 80 ? 41.276 -68.228 -40.202 1.00 55.69 80 ILE A CA 1
ATOM 631 C C . ILE A 1 80 ? 40.608 -66.859 -40.280 1.00 55.69 80 ILE A C 1
ATOM 633 O O . ILE A 1 80 ? 40.060 -66.364 -39.299 1.00 55.69 80 ILE A O 1
ATOM 637 N N . LEU A 1 81 ? 40.745 -66.187 -41.426 1.00 54.09 81 LEU A N 1
ATOM 638 C CA . LEU A 1 81 ? 39.842 -65.083 -41.732 1.00 54.09 81 LEU A CA 1
ATOM 639 C C . LEU A 1 81 ? 38.438 -65.701 -41.728 1.00 54.09 81 LEU A C 1
ATOM 641 O O . LEU A 1 81 ? 38.233 -66.658 -42.483 1.00 54.09 81 LEU A O 1
ATOM 645 N N . PRO A 1 82 ? 37.489 -65.245 -40.891 1.00 54.12 82 PRO A N 1
ATOM 646 C CA . PRO A 1 82 ? 36.108 -65.632 -41.113 1.00 54.12 82 PRO A CA 1
ATOM 647 C C . PRO A 1 82 ? 35.776 -65.225 -42.550 1.00 54.12 82 PRO A C 1
ATOM 649 O O . PRO A 1 82 ? 36.178 -64.139 -42.980 1.00 54.12 82 PRO A O 1
ATOM 652 N N . LEU A 1 83 ? 35.106 -66.102 -43.304 1.00 56.44 83 LEU A N 1
ATOM 653 C CA . LEU A 1 83 ? 34.395 -65.675 -44.502 1.00 56.44 83 LEU A CA 1
ATOM 654 C C . LEU A 1 83 ? 33.439 -64.580 -44.037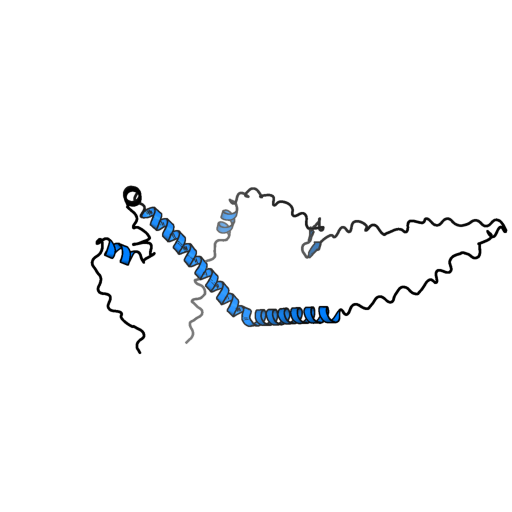 1.00 56.44 83 LEU A C 1
ATOM 656 O O . LEU A 1 83 ? 32.386 -64.849 -43.469 1.00 56.44 83 LEU A O 1
ATOM 660 N N . ILE A 1 84 ? 33.884 -63.335 -44.156 1.00 55.91 84 ILE A N 1
ATOM 661 C CA . ILE A 1 84 ? 33.039 -62.179 -43.972 1.00 55.91 84 ILE A CA 1
ATOM 662 C C . ILE A 1 84 ? 32.215 -62.172 -45.241 1.00 55.91 84 ILE A C 1
ATOM 664 O O . ILE A 1 84 ? 32.691 -61.756 -46.298 1.00 55.91 84 ILE A O 1
ATOM 668 N N . ASP A 1 85 ? 31.020 -62.744 -45.136 1.00 54.53 85 ASP A N 1
ATOM 669 C CA . ASP A 1 85 ? 29.985 -62.603 -46.139 1.00 54.53 85 ASP A CA 1
ATOM 670 C C . ASP A 1 85 ? 29.964 -61.137 -46.577 1.00 54.53 85 ASP A C 1
ATOM 672 O O . ASP A 1 85 ? 29.930 -60.214 -45.756 1.00 54.53 85 ASP A O 1
ATOM 676 N N . ASN A 1 86 ? 30.019 -60.915 -47.890 1.00 55.00 86 ASN A N 1
ATOM 677 C CA . ASN A 1 86 ? 30.042 -59.589 -48.515 1.00 55.00 86 ASN A CA 1
ATOM 678 C C . ASN A 1 86 ? 28.755 -58.767 -48.255 1.00 55.00 86 ASN A C 1
ATOM 680 O O . ASN A 1 86 ? 28.541 -57.727 -48.874 1.00 55.00 86 ASN A O 1
ATOM 684 N N . GLU A 1 87 ? 27.912 -59.222 -47.330 1.00 57.94 87 GLU A N 1
ATOM 685 C CA . GLU A 1 87 ? 26.728 -58.570 -46.787 1.00 57.94 87 GLU A CA 1
ATOM 686 C C . GLU A 1 87 ? 27.013 -57.874 -45.446 1.00 57.94 87 GLU A C 1
ATOM 688 O O . GLU A 1 87 ? 26.089 -57.552 -44.696 1.00 57.94 87 GLU A O 1
ATOM 693 N N . TRP A 1 88 ? 28.280 -57.574 -45.129 1.00 51.91 88 TRP A N 1
ATOM 694 C CA . TRP A 1 88 ? 28.558 -56.522 -44.154 1.00 51.91 88 TRP A CA 1
ATOM 695 C C . TRP A 1 88 ? 27.991 -55.232 -44.731 1.00 51.91 88 TRP A C 1
ATOM 697 O O . TRP A 1 88 ? 28.573 -54.641 -45.643 1.00 51.91 88 TRP A O 1
ATOM 707 N N . LYS A 1 89 ? 26.796 -54.867 -44.257 1.00 52.22 89 LYS A N 1
ATOM 708 C CA . LYS A 1 89 ? 26.058 -53.685 -44.680 1.00 52.22 89 LYS A CA 1
ATOM 709 C C . LYS A 1 89 ? 27.034 -52.542 -44.913 1.00 52.22 89 LYS A C 1
ATOM 711 O O . LYS A 1 89 ? 27.633 -52.016 -43.974 1.00 52.22 89 LYS A O 1
ATOM 716 N N . LYS A 1 90 ? 27.158 -52.145 -46.179 1.00 55.16 90 LYS A N 1
ATOM 717 C CA . LYS A 1 90 ? 27.608 -50.812 -46.563 1.00 55.16 90 LYS A CA 1
ATOM 718 C C . LYS A 1 90 ? 26.506 -49.837 -46.155 1.00 55.16 90 LYS A C 1
ATOM 720 O O . LYS A 1 90 ? 25.900 -49.193 -47.003 1.00 55.16 90 LYS A O 1
ATOM 725 N N . ASP A 1 91 ? 26.201 -49.774 -44.864 1.00 61.09 91 ASP A N 1
ATOM 726 C CA . ASP A 1 91 ? 25.559 -48.598 -44.319 1.00 61.09 91 ASP A CA 1
ATOM 727 C C . ASP A 1 91 ? 26.652 -47.543 -44.442 1.00 61.09 91 ASP A C 1
ATOM 729 O O . ASP A 1 91 ? 27.595 -47.498 -43.649 1.00 61.09 91 ASP A O 1
ATOM 733 N N . GLU A 1 92 ? 26.620 -46.813 -45.557 1.00 65.12 92 GLU A N 1
ATOM 734 C CA . GLU A 1 92 ? 27.459 -45.653 -45.783 1.00 65.12 92 GLU A CA 1
ATOM 735 C C . GLU A 1 92 ? 27.400 -44.842 -44.493 1.00 65.12 92 GLU A C 1
ATOM 737 O O . GLU A 1 92 ? 26.329 -44.376 -44.094 1.00 65.12 92 GLU A O 1
ATOM 742 N N . ILE A 1 93 ? 28.528 -44.741 -43.786 1.00 63.06 93 ILE A N 1
ATOM 743 C CA . ILE A 1 93 ? 28.650 -43.855 -42.634 1.00 63.06 93 ILE A CA 1
ATOM 744 C C . ILE A 1 93 ? 28.603 -42.452 -43.235 1.00 63.06 93 ILE A C 1
ATOM 746 O O . ILE A 1 93 ? 29.629 -41.837 -43.524 1.00 63.06 93 ILE A O 1
ATOM 750 N N . GLY A 1 94 ? 27.393 -41.986 -43.536 1.00 67.69 94 GLY A N 1
ATOM 751 C CA . GLY A 1 94 ? 27.149 -40.627 -43.960 1.00 67.69 94 GLY A CA 1
ATOM 752 C C . GLY A 1 94 ? 27.695 -39.712 -42.878 1.00 67.69 94 GLY A C 1
ATOM 753 O O . GLY A 1 94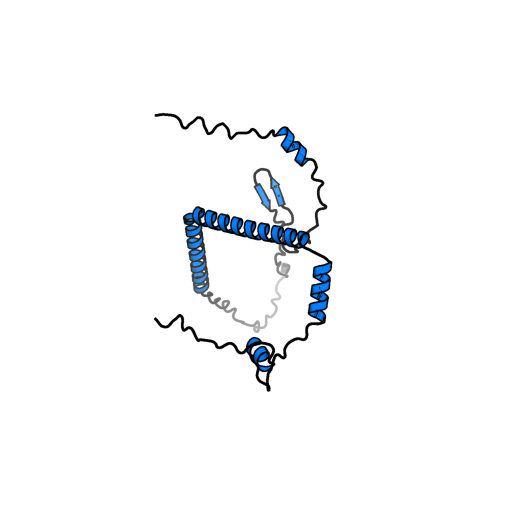 ? 27.608 -40.027 -41.685 1.00 67.69 94 GLY A O 1
ATOM 754 N N . LEU A 1 95 ? 28.290 -38.589 -43.285 1.00 67.56 95 LEU A N 1
ATOM 755 C CA . LEU A 1 95 ? 28.691 -37.568 -42.326 1.00 67.56 95 LEU A CA 1
ATOM 756 C C . LEU A 1 95 ? 27.488 -37.280 -41.409 1.00 67.56 95 LEU A C 1
ATOM 758 O O . LEU A 1 95 ? 26.369 -37.163 -41.925 1.00 67.56 95 LEU A O 1
ATOM 762 N N . PRO A 1 96 ? 27.682 -37.184 -40.077 1.00 72.31 96 PRO A N 1
ATOM 763 C CA . PRO A 1 96 ? 26.590 -36.827 -39.183 1.00 72.31 96 PRO A CA 1
ATOM 764 C C . PRO A 1 96 ? 25.931 -35.560 -39.725 1.00 72.31 96 PRO A C 1
ATOM 766 O O . PRO A 1 96 ? 26.627 -34.635 -40.155 1.00 72.31 96 PRO A O 1
ATOM 769 N N . ALA A 1 97 ? 24.596 -35.560 -39.785 1.00 70.81 97 ALA A N 1
ATOM 770 C CA . ALA A 1 97 ? 23.836 -34.458 -40.361 1.00 70.81 97 ALA A CA 1
ATOM 771 C C . ALA A 1 97 ? 24.364 -33.133 -39.797 1.00 70.81 97 ALA A C 1
ATOM 773 O O . ALA A 1 97 ? 24.433 -32.993 -38.577 1.00 70.81 97 ALA A O 1
ATOM 774 N N . LEU A 1 98 ? 24.755 -32.195 -40.674 1.00 68.44 98 LEU A N 1
ATOM 775 C CA . LEU A 1 98 ? 25.216 -30.862 -40.275 1.00 68.44 98 LEU A CA 1
ATOM 776 C C . LEU A 1 98 ? 24.209 -30.295 -39.273 1.00 68.44 98 LEU A C 1
ATOM 778 O O . LEU A 1 98 ? 23.074 -29.977 -39.651 1.00 68.44 98 LEU A O 1
ATOM 782 N N . GLU A 1 99 ? 24.597 -30.230 -37.996 1.00 67.81 99 GLU A N 1
ATOM 7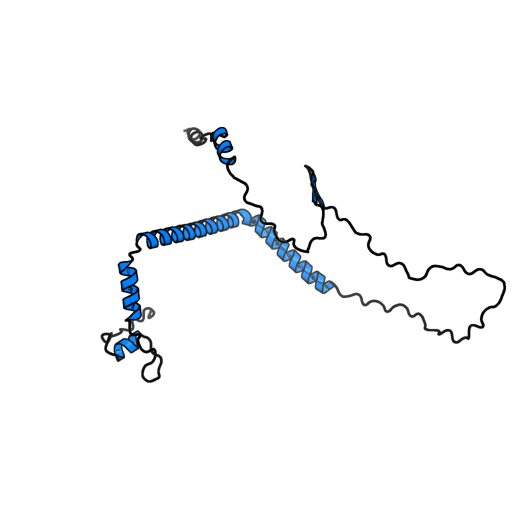83 C CA . GLU A 1 99 ? 23.756 -29.649 -36.961 1.00 67.81 99 GLU A CA 1
ATOM 784 C C . GLU A 1 99 ? 23.414 -28.239 -37.427 1.00 67.81 99 GLU A C 1
ATOM 786 O O . GLU A 1 99 ? 24.290 -27.401 -37.648 1.00 67.81 99 GLU A O 1
ATOM 791 N N . LYS A 1 100 ? 22.125 -27.995 -37.678 1.00 67.38 100 LYS A N 1
ATOM 792 C CA . LYS A 1 100 ? 21.655 -26.684 -38.114 1.00 67.38 100 LYS A CA 1
ATOM 793 C C . LYS A 1 100 ? 22.076 -25.692 -37.038 1.00 67.38 100 LYS A C 1
ATOM 795 O O . LYS A 1 100 ? 21.521 -25.744 -35.944 1.00 67.38 100 LYS A O 1
ATOM 800 N N . GLU A 1 101 ? 23.020 -24.801 -37.344 1.00 67.88 101 GLU A N 1
ATOM 801 C CA . GLU A 1 101 ? 23.427 -23.742 -36.421 1.00 67.88 101 GLU A CA 1
ATOM 802 C C . GLU A 1 101 ? 22.172 -22.996 -35.949 1.00 67.88 101 GLU A C 1
ATOM 804 O O . GLU A 1 101 ? 21.495 -22.298 -36.718 1.00 67.88 101 GLU A O 1
ATOM 809 N N . GLU A 1 102 ? 21.803 -23.186 -34.679 1.00 68.69 102 GLU A N 1
ATOM 810 C CA . GLU A 1 102 ? 20.650 -22.507 -34.115 1.00 68.69 102 GLU A CA 1
ATOM 811 C C . GLU A 1 102 ? 20.905 -21.001 -34.208 1.00 68.69 102 GLU A C 1
ATOM 813 O O . GLU A 1 102 ? 21.880 -20.478 -33.666 1.00 68.69 102 GLU A O 1
ATOM 818 N N . LYS A 1 103 ? 20.011 -20.267 -34.881 1.00 69.50 103 LYS A N 1
ATOM 819 C CA . LYS A 1 103 ? 20.105 -18.807 -35.023 1.00 69.50 103 LYS A CA 1
ATOM 820 C C . LYS A 1 103 ? 19.902 -18.122 -33.661 1.00 69.50 103 LYS A C 1
ATOM 822 O O . LYS A 1 103 ? 18.854 -17.545 -33.368 1.00 69.50 103 LYS A O 1
ATOM 827 N N . HIS A 1 104 ? 20.931 -18.128 -32.815 1.00 75.88 104 HIS A N 1
ATOM 828 C CA . HIS A 1 104 ? 20.947 -17.532 -31.477 1.00 75.88 104 HIS A CA 1
ATOM 829 C C . HIS A 1 104 ? 20.893 -15.996 -31.490 1.00 75.88 104 HIS A C 1
ATOM 831 O O . HIS A 1 104 ? 20.715 -15.367 -30.442 1.00 75.88 104 HIS A O 1
ATOM 837 N N . ALA A 1 105 ? 20.989 -15.370 -32.667 1.00 79.50 105 ALA A N 1
ATOM 838 C CA . ALA A 1 105 ? 20.929 -13.923 -32.850 1.00 79.50 105 ALA A CA 1
ATOM 839 C C . ALA A 1 105 ? 19.677 -13.292 -32.212 1.00 79.50 105 ALA A C 1
ATOM 841 O O . ALA A 1 105 ? 19.770 -12.254 -31.552 1.00 79.50 105 ALA A O 1
ATOM 842 N N . VAL A 1 106 ? 18.518 -13.954 -32.306 1.00 82.25 106 VAL A N 1
ATOM 843 C CA . VAL A 1 106 ? 17.272 -13.476 -31.679 1.00 82.25 106 VAL A CA 1
ATOM 844 C C . VAL A 1 106 ? 17.405 -13.434 -30.151 1.00 82.25 106 VAL A C 1
ATOM 846 O O . VAL A 1 106 ? 17.059 -12.429 -29.520 1.00 82.25 106 VAL A O 1
ATOM 849 N N . ARG A 1 107 ? 17.988 -14.478 -29.541 1.00 88.12 107 ARG A N 1
ATOM 850 C CA . ARG A 1 107 ? 18.251 -14.532 -28.091 1.00 88.12 107 ARG A CA 1
ATOM 851 C C . ARG A 1 107 ? 19.231 -13.429 -27.677 1.00 88.12 107 ARG A C 1
ATOM 853 O O . ARG A 1 107 ? 18.993 -12.734 -26.686 1.00 88.12 107 ARG A O 1
ATOM 860 N N . LEU A 1 108 ? 20.277 -13.189 -28.470 1.00 90.69 108 LEU A N 1
ATOM 861 C CA . LEU A 1 108 ? 21.256 -12.126 -28.224 1.00 90.69 108 LEU A CA 1
ATOM 862 C C . LEU A 1 108 ? 20.633 -10.725 -28.266 1.00 90.69 108 LEU A C 1
ATOM 864 O O . LEU A 1 108 ? 20.952 -9.893 -27.414 1.00 90.69 108 LEU A O 1
ATOM 868 N N . ILE A 1 109 ? 19.703 -10.454 -29.186 1.00 92.62 109 ILE A N 1
ATOM 869 C CA . ILE A 1 109 ? 18.981 -9.172 -29.240 1.00 92.62 109 ILE A CA 1
ATOM 870 C C . ILE A 1 109 ? 18.177 -8.950 -27.951 1.00 92.62 109 ILE A C 1
ATOM 872 O O . ILE A 1 109 ? 18.249 -7.871 -27.350 1.00 92.62 109 ILE A O 1
ATOM 876 N N . VAL A 1 110 ? 17.453 -9.969 -27.476 1.00 95.75 110 VAL A N 1
ATOM 877 C CA . VAL A 1 110 ? 16.687 -9.898 -26.219 1.00 95.75 110 VAL A CA 1
ATOM 878 C C . VAL A 1 110 ? 17.614 -9.643 -25.028 1.00 95.75 110 VAL A C 1
ATOM 880 O O . VAL A 1 110 ? 17.343 -8.755 -24.210 1.00 95.75 110 VAL A O 1
ATOM 883 N N . ILE A 1 111 ? 18.735 -10.363 -24.950 1.00 96.38 111 ILE A N 1
ATOM 884 C CA . ILE A 1 111 ? 19.739 -10.196 -23.893 1.00 96.38 111 ILE A CA 1
ATOM 885 C C . ILE A 1 111 ? 20.323 -8.781 -23.925 1.00 96.38 111 ILE A C 1
ATOM 887 O O . ILE A 1 111 ? 20.362 -8.116 -22.889 1.00 96.38 111 ILE A O 1
ATOM 891 N N . ARG A 1 112 ? 20.706 -8.261 -25.098 1.00 97.44 112 ARG A N 1
ATOM 892 C CA . ARG A 1 112 ? 21.254 -6.902 -25.252 1.00 97.44 112 ARG A CA 1
ATOM 893 C C . ARG A 1 112 ? 20.249 -5.829 -24.839 1.00 97.44 112 ARG A C 1
ATOM 895 O O . ARG A 1 112 ? 20.623 -4.895 -24.131 1.00 97.44 112 ARG A O 1
ATOM 902 N N . ARG A 1 113 ? 18.966 -5.982 -25.187 1.00 97.75 113 ARG A N 1
ATOM 903 C CA . ARG A 1 113 ? 17.892 -5.075 -24.740 1.00 97.75 113 ARG A CA 1
ATOM 904 C C . ARG A 1 113 ? 17.741 -5.093 -23.217 1.00 97.75 113 ARG A C 1
ATOM 906 O O . ARG A 1 113 ? 17.699 -4.033 -22.592 1.00 97.75 113 ARG A O 1
ATOM 913 N N . ARG A 1 114 ? 17.709 -6.279 -22.597 1.00 97.88 114 ARG A N 1
ATOM 914 C CA . ARG A 1 114 ? 17.648 -6.425 -21.128 1.00 97.88 114 ARG A CA 1
ATOM 915 C C . ARG A 1 114 ? 18.887 -5.830 -20.451 1.00 97.88 114 ARG A C 1
ATOM 917 O O . ARG A 1 114 ? 18.744 -5.074 -19.488 1.00 97.88 114 ARG A O 1
ATOM 924 N N . LYS A 1 115 ? 20.082 -6.093 -20.994 1.00 98.19 115 LYS A N 1
ATOM 925 C CA . LYS A 1 115 ? 21.359 -5.511 -20.551 1.00 98.19 115 LYS A CA 1
ATOM 926 C C . LYS A 1 115 ? 21.290 -3.988 -20.579 1.00 98.19 115 LYS A C 1
ATOM 928 O O . LYS A 1 115 ? 21.602 -3.352 -19.574 1.00 98.19 115 LYS A O 1
ATOM 933 N N . MET A 1 116 ? 20.837 -3.407 -21.691 1.00 98.38 116 MET A N 1
ATOM 934 C CA . MET A 1 116 ? 20.751 -1.957 -21.851 1.00 98.38 116 MET A CA 1
ATOM 935 C C . MET A 1 116 ? 19.752 -1.334 -20.867 1.00 98.38 116 MET A C 1
ATOM 937 O O . MET A 1 116 ? 20.100 -0.381 -20.176 1.00 98.38 116 MET A O 1
ATOM 941 N N . LYS A 1 117 ? 18.561 -1.928 -20.694 1.00 98.62 117 LYS A N 1
ATOM 942 C CA . LYS A 1 117 ? 17.572 -1.476 -19.696 1.00 98.62 117 LYS A CA 1
ATOM 943 C C . LYS A 1 117 ? 18.131 -1.515 -18.267 1.00 98.62 117 LYS A C 1
ATOM 945 O O . LYS A 1 117 ? 17.949 -0.561 -17.510 1.00 98.62 117 LYS A O 1
ATOM 950 N N . LYS A 1 118 ? 18.840 -2.588 -17.888 1.00 98.56 118 LYS A N 1
ATOM 951 C CA . LYS A 1 118 ? 19.511 -2.705 -16.578 1.00 98.56 118 LYS A CA 1
ATOM 952 C C . LYS A 1 118 ? 20.610 -1.652 -16.417 1.00 98.56 118 LYS A C 1
ATOM 954 O O . LYS A 1 118 ? 20.672 -0.994 -15.381 1.00 98.56 118 LYS A O 1
ATOM 959 N N . HIS A 1 119 ? 21.441 -1.455 -17.440 1.00 98.62 119 HIS A N 1
ATOM 960 C CA . HIS A 1 119 ? 22.505 -0.450 -17.443 1.00 98.62 119 HIS A CA 1
ATOM 961 C C . HIS A 1 119 ? 21.946 0.968 -17.254 1.00 98.62 119 HIS A C 1
ATOM 963 O O . HIS A 1 119 ? 22.378 1.689 -16.354 1.00 98.62 119 HIS A O 1
ATOM 969 N N . GLN A 1 120 ? 20.938 1.344 -18.043 1.00 98.62 120 GLN A N 1
ATOM 970 C CA . GLN A 1 120 ? 20.279 2.648 -17.953 1.00 98.62 120 GLN A CA 1
ATOM 971 C C . GLN A 1 120 ? 19.614 2.853 -16.589 1.00 98.62 120 GLN A C 1
ATOM 973 O O . GLN A 1 120 ? 19.785 3.909 -15.979 1.00 98.62 120 GLN A O 1
ATOM 978 N N . ARG A 1 121 ? 18.930 1.828 -16.060 1.00 98.25 121 ARG A N 1
ATOM 979 C CA . ARG A 1 121 ? 18.353 1.855 -14.710 1.00 98.25 121 ARG A CA 1
ATOM 980 C C . ARG A 1 121 ? 19.430 2.107 -13.658 1.00 98.25 121 ARG A C 1
ATOM 982 O O . ARG A 1 121 ? 19.294 3.038 -12.877 1.00 98.25 121 ARG A O 1
ATOM 989 N N . ASN A 1 122 ? 20.532 1.362 -13.683 1.00 98.12 122 ASN A N 1
ATOM 990 C CA . ASN A 1 122 ? 21.639 1.558 -12.746 1.00 98.12 122 ASN A CA 1
ATOM 991 C C . ASN A 1 122 ? 22.264 2.960 -12.867 1.00 98.12 122 ASN A C 1
ATOM 993 O O . ASN A 1 122 ? 22.593 3.576 -11.853 1.00 98.12 122 ASN A O 1
ATOM 997 N N . LYS A 1 123 ? 22.391 3.499 -14.089 1.00 98.56 123 LYS A N 1
ATOM 998 C CA . LYS A 1 123 ? 22.876 4.869 -14.330 1.00 98.56 123 LYS A CA 1
ATOM 999 C C . LYS A 1 123 ? 21.928 5.909 -13.727 1.00 98.56 123 LYS A C 1
ATOM 1001 O O . LYS A 1 123 ? 22.388 6.842 -13.070 1.00 98.56 123 LYS A O 1
ATOM 1006 N N . LEU A 1 124 ? 20.615 5.719 -13.881 1.00 98.38 124 LEU A N 1
ATOM 1007 C CA . LEU A 1 124 ? 19.597 6.552 -13.237 1.00 98.38 124 LEU A CA 1
ATOM 1008 C C . LEU A 1 124 ? 19.677 6.443 -11.709 1.00 98.38 124 LEU A C 1
ATOM 1010 O O . LEU A 1 124 ? 19.606 7.457 -11.022 1.00 98.38 124 LEU A O 1
ATOM 1014 N N . TRP A 1 125 ? 19.891 5.234 -11.182 1.00 97.62 125 TRP A N 1
ATOM 1015 C CA . TRP A 1 125 ? 19.981 4.971 -9.746 1.00 97.62 125 TRP A CA 1
ATOM 1016 C C . TRP A 1 125 ? 21.144 5.690 -9.081 1.00 97.62 125 TRP A C 1
ATOM 1018 O O . TRP A 1 125 ? 20.983 6.275 -8.011 1.00 97.62 125 TRP A O 1
ATOM 1028 N N . LYS A 1 126 ? 22.297 5.709 -9.748 1.00 97.50 126 LYS A N 1
ATOM 1029 C CA . LYS A 1 126 ? 23.459 6.475 -9.298 1.00 97.50 126 LYS A CA 1
ATOM 1030 C C . LYS A 1 126 ? 23.187 7.981 -9.349 1.00 97.50 126 LYS A C 1
ATOM 1032 O O . LYS A 1 126 ? 23.433 8.662 -8.361 1.00 97.50 126 LYS A O 1
ATOM 1037 N N . ARG A 1 127 ? 22.610 8.481 -10.450 1.00 98.19 127 ARG A N 1
ATOM 1038 C CA . ARG A 1 127 ? 22.307 9.911 -10.642 1.00 98.19 127 ARG A CA 1
ATOM 1039 C C . ARG A 1 127 ? 21.282 10.448 -9.636 1.00 98.19 127 ARG A C 1
ATOM 1041 O O . ARG A 1 127 ? 21.431 11.551 -9.134 1.00 98.19 127 ARG A O 1
ATOM 1048 N N . MET A 1 128 ? 20.250 9.663 -9.324 1.00 98.50 128 MET A N 1
ATOM 1049 C CA . MET A 1 128 ? 19.093 10.091 -8.523 1.00 98.50 128 MET A CA 1
ATOM 1050 C C . MET A 1 128 ? 19.138 9.620 -7.063 1.00 98.50 128 MET A C 1
ATOM 1052 O O . MET A 1 128 ? 18.148 9.776 -6.341 1.00 98.50 128 MET A O 1
ATOM 1056 N N . ARG A 1 129 ? 20.269 9.062 -6.607 1.00 97.56 129 ARG A N 1
ATOM 1057 C CA . ARG A 1 129 ? 20.428 8.412 -5.292 1.00 97.56 129 ARG A CA 1
ATOM 1058 C C . ARG A 1 129 ? 19.840 9.236 -4.143 1.00 97.56 129 ARG A C 1
ATOM 1060 O O . ARG A 1 129 ? 19.033 8.723 -3.369 1.00 97.56 129 ARG A O 1
ATOM 1067 N N . HIS A 1 130 ? 20.192 10.519 -4.054 1.00 98.12 130 HIS A N 1
ATOM 1068 C CA . HIS A 1 130 ? 19.747 11.393 -2.963 1.00 98.12 130 HIS A CA 1
ATOM 1069 C C . HIS A 1 130 ? 18.255 11.736 -3.043 1.00 98.12 130 HIS A C 1
ATOM 1071 O O . HIS A 1 130 ? 17.565 11.735 -2.021 1.00 98.12 130 HIS A O 1
ATOM 1077 N N . ARG A 1 131 ? 17.721 11.959 -4.253 1.00 98.31 131 ARG A N 1
ATOM 1078 C CA . ARG A 1 131 ? 16.287 12.218 -4.446 1.00 98.31 131 ARG A CA 1
ATOM 1079 C C . ARG A 1 131 ? 15.459 11.022 -3.985 1.00 98.31 131 ARG A C 1
ATOM 1081 O O . ARG A 1 131 ? 14.475 11.198 -3.272 1.00 98.31 131 ARG A O 1
ATOM 1088 N N . TRP A 1 132 ? 15.866 9.802 -4.326 1.00 98.06 132 TRP A N 1
ATOM 1089 C CA . TRP A 1 132 ? 15.144 8.610 -3.882 1.00 98.06 132 TRP A CA 1
ATOM 1090 C C . TRP A 1 132 ? 15.348 8.278 -2.417 1.00 98.06 132 TRP A C 1
ATOM 1092 O O . TRP A 1 132 ? 14.398 7.823 -1.787 1.00 98.06 132 TRP A O 1
ATOM 1102 N N . ALA A 1 133 ? 16.519 8.558 -1.846 1.00 98.12 133 ALA A N 1
ATOM 1103 C CA . ALA A 1 133 ? 16.707 8.483 -0.401 1.00 98.12 133 ALA A CA 1
ATOM 1104 C C . ALA A 1 133 ? 15.722 9.412 0.331 1.00 98.12 133 ALA A C 1
ATOM 1106 O O . ALA A 1 133 ? 15.062 8.975 1.274 1.00 98.12 133 ALA A O 1
ATOM 1107 N N . ARG A 1 134 ? 15.530 10.648 -0.159 1.00 98.50 134 ARG A N 1
ATOM 1108 C CA . ARG A 1 134 ? 14.533 11.592 0.374 1.00 98.50 134 ARG A CA 1
ATOM 1109 C C . ARG A 1 134 ? 13.106 11.052 0.244 1.00 98.50 134 ARG A C 1
ATOM 1111 O O . ARG A 1 134 ? 12.373 11.029 1.226 1.00 98.50 134 ARG A O 1
ATOM 1118 N N . VAL A 1 135 ? 12.727 10.546 -0.932 1.00 98.38 135 VAL A N 1
ATOM 1119 C CA . V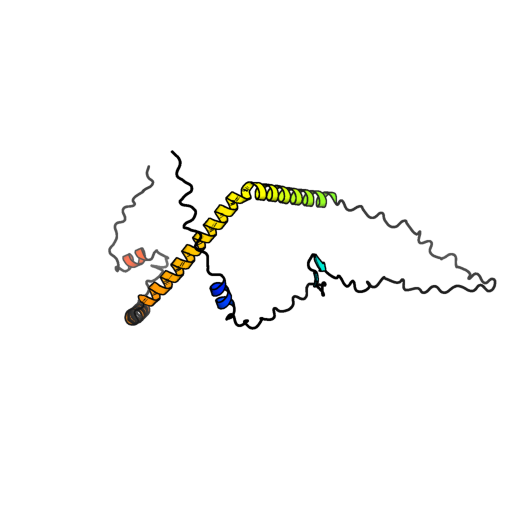AL A 1 135 ? 11.398 9.938 -1.147 1.00 98.38 135 VAL A CA 1
ATOM 1120 C C . VAL A 1 135 ? 11.179 8.733 -0.224 1.00 98.38 135 VAL A C 1
ATOM 1122 O O . VAL A 1 135 ? 10.119 8.614 0.387 1.00 98.38 135 VAL A O 1
ATOM 1125 N N . LYS A 1 136 ? 12.179 7.856 -0.072 1.00 98.44 136 LYS A N 1
ATOM 1126 C CA . LYS A 1 136 ? 12.118 6.685 0.815 1.00 98.44 136 LYS A CA 1
ATOM 1127 C C . LYS A 1 136 ? 11.976 7.100 2.281 1.00 98.44 136 LYS A C 1
ATOM 1129 O O . LYS A 1 136 ? 11.144 6.528 2.981 1.00 98.44 136 LYS A O 1
ATOM 1134 N N . LYS A 1 137 ? 12.730 8.114 2.723 1.00 98.44 137 LYS A N 1
ATOM 1135 C CA . LYS A 1 137 ? 12.618 8.698 4.068 1.00 98.44 137 LYS A CA 1
ATOM 1136 C C . LYS A 1 137 ? 11.207 9.231 4.316 1.00 98.44 137 LYS A C 1
ATOM 1138 O O . LYS A 1 137 ? 10.582 8.836 5.291 1.00 98.44 137 LYS A O 1
ATOM 1143 N N . ASN A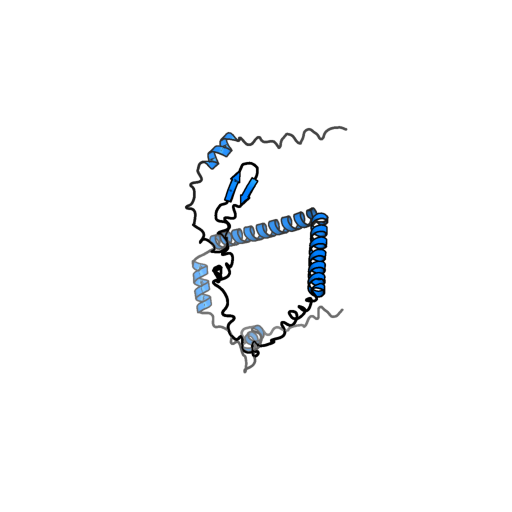 1 138 ? 10.675 10.044 3.405 1.00 98.56 138 ASN A N 1
ATOM 1144 C CA . ASN A 1 138 ? 9.343 10.633 3.552 1.00 98.56 138 ASN A CA 1
ATOM 1145 C C . ASN A 1 138 ? 8.240 9.567 3.580 1.00 98.56 138 ASN A C 1
ATOM 1147 O O . ASN A 1 138 ? 7.326 9.652 4.394 1.00 98.56 138 ASN A O 1
ATOM 1151 N N . ARG A 1 139 ? 8.348 8.523 2.746 1.00 98.69 139 ARG A N 1
ATOM 1152 C CA . ARG A 1 139 ? 7.428 7.375 2.785 1.00 98.69 139 ARG A CA 1
ATOM 1153 C C . ARG A 1 139 ? 7.479 6.649 4.127 1.00 98.69 139 ARG A C 1
ATOM 1155 O O . ARG A 1 139 ? 6.428 6.285 4.637 1.00 98.69 139 ARG A O 1
ATOM 1162 N N . ARG A 1 140 ? 8.670 6.457 4.703 1.00 98.50 140 ARG A N 1
ATOM 1163 C CA . ARG A 1 140 ? 8.824 5.841 6.028 1.00 98.50 140 ARG A CA 1
ATOM 1164 C C . ARG A 1 140 ? 8.186 6.699 7.119 1.00 98.50 140 ARG A C 1
ATOM 1166 O O . ARG A 1 140 ? 7.409 6.170 7.891 1.00 98.50 140 ARG A O 1
ATOM 1173 N N . ILE A 1 141 ? 8.441 8.009 7.119 1.00 98.56 141 ILE A N 1
ATOM 1174 C CA . ILE A 1 141 ? 7.830 8.945 8.077 1.00 98.56 141 ILE A CA 1
ATOM 1175 C C . ILE A 1 141 ? 6.303 8.928 7.960 1.00 98.56 141 ILE A C 1
ATOM 1177 O O . ILE A 1 141 ? 5.616 8.895 8.971 1.00 98.56 141 ILE A O 1
ATOM 1181 N N . LYS A 1 142 ? 5.755 8.926 6.737 1.00 98.62 142 LYS A N 1
ATOM 1182 C CA . LYS A 1 142 ? 4.301 8.858 6.538 1.00 98.62 142 LYS A CA 1
ATOM 1183 C C . LYS A 1 142 ? 3.718 7.558 7.095 1.00 98.62 142 LYS A C 1
ATOM 1185 O O . LYS A 1 142 ? 2.693 7.608 7.757 1.00 98.62 142 LYS A O 1
ATOM 1190 N N . LYS A 1 143 ? 4.370 6.421 6.833 1.00 98.62 143 LYS A N 1
ATOM 1191 C CA . LYS A 1 143 ? 3.951 5.120 7.372 1.00 98.62 143 LYS A CA 1
ATOM 1192 C C . LYS A 1 143 ? 3.992 5.097 8.898 1.00 98.62 143 LYS A C 1
ATOM 1194 O O . LYS A 1 143 ? 3.027 4.664 9.501 1.00 98.62 143 LYS A O 1
ATOM 1199 N N . GLU A 1 144 ? 5.060 5.623 9.487 1.00 98.44 144 GLU A N 1
ATOM 1200 C CA . GLU A 1 144 ? 5.206 5.714 10.941 1.00 98.44 144 GLU A CA 1
ATOM 1201 C C . GLU A 1 144 ? 4.097 6.560 11.570 1.00 98.44 144 GLU A C 1
ATOM 1203 O O . GLU A 1 144 ? 3.472 6.143 12.531 1.00 98.44 144 GLU A O 1
ATOM 1208 N N . LYS A 1 145 ? 3.785 7.720 10.983 1.00 98.56 145 LYS A N 1
ATOM 1209 C CA . LYS A 1 145 ? 2.686 8.568 11.464 1.00 98.56 145 LYS A CA 1
ATOM 1210 C C . LYS A 1 145 ? 1.327 7.876 11.378 1.00 98.56 145 LYS A C 1
ATOM 1212 O O . LYS A 1 145 ? 0.526 8.017 12.289 1.00 98.56 145 LYS A O 1
ATOM 1217 N N . ILE A 1 146 ? 1.063 7.157 10.285 1.00 98.69 146 ILE A N 1
ATOM 1218 C CA . ILE A 1 146 ? -0.178 6.384 10.133 1.00 98.69 146 ILE A CA 1
ATOM 1219 C C . ILE A 1 146 ? -0.263 5.327 11.236 1.00 98.69 146 ILE A C 1
ATOM 1221 O O . ILE A 1 146 ? -1.262 5.277 11.938 1.00 98.69 146 ILE A O 1
ATOM 1225 N N . PHE A 1 147 ? 0.817 4.579 11.450 1.00 98.62 147 PHE A N 1
ATOM 1226 C CA . PHE A 1 147 ? 0.894 3.562 12.492 1.00 98.62 147 PHE A CA 1
ATOM 1227 C C . PHE A 1 147 ? 0.691 4.138 13.903 1.00 98.62 147 PHE A C 1
ATOM 1229 O O . PHE A 1 147 ? -0.103 3.622 14.680 1.00 98.62 147 PHE A O 1
ATOM 1236 N N . GLN A 1 148 ? 1.347 5.254 14.227 1.00 98.56 148 GLN A N 1
ATOM 1237 C CA . GLN A 1 148 ? 1.163 5.932 15.514 1.00 98.56 148 GLN A CA 1
ATOM 1238 C C . GLN A 1 148 ? -0.282 6.396 15.709 1.00 98.56 148 GLN A C 1
ATOM 1240 O O . GLN A 1 148 ? -0.848 6.209 16.781 1.00 98.56 148 GLN A O 1
ATOM 1245 N N . ASN A 1 149 ? -0.897 6.963 14.669 1.00 98.44 149 ASN A N 1
ATOM 1246 C CA . ASN A 1 149 ? -2.293 7.384 14.724 1.00 98.44 149 ASN A CA 1
ATOM 1247 C C . ASN A 1 149 ? -3.244 6.198 14.924 1.00 98.44 149 ASN A C 1
ATOM 1249 O O . ASN A 1 149 ? -4.206 6.332 15.671 1.00 98.44 149 ASN A O 1
ATOM 1253 N N . GLU A 1 150 ? -2.979 5.054 14.288 1.00 98.38 150 GLU A N 1
ATOM 1254 C CA . GLU A 1 150 ? -3.748 3.820 14.490 1.00 98.38 150 GLU A CA 1
ATOM 1255 C C . GLU A 1 150 ? -3.657 3.346 15.946 1.00 98.38 150 GLU A C 1
ATOM 1257 O O . GLU A 1 150 ? -4.683 3.065 16.559 1.00 98.38 150 GLU A O 1
ATOM 1262 N N . LEU A 1 151 ? -2.460 3.346 16.541 1.00 98.38 151 LEU A N 1
ATOM 1263 C CA . LEU A 1 151 ? -2.288 2.997 17.954 1.00 98.38 151 LEU A CA 1
ATOM 1264 C C . LEU A 1 151 ? -3.014 3.970 18.886 1.00 98.38 151 LEU A C 1
ATOM 1266 O O . LEU A 1 151 ? -3.700 3.542 19.812 1.00 98.38 151 LEU A O 1
ATOM 1270 N N . PHE A 1 152 ? -2.897 5.278 18.641 1.00 98.38 152 PHE A N 1
ATOM 1271 C CA . PHE A 1 152 ? -3.619 6.272 19.433 1.00 98.38 152 PHE A CA 1
ATOM 1272 C C . PHE A 1 152 ? -5.132 6.127 19.291 1.00 98.38 152 PHE A C 1
ATOM 1274 O O . PHE A 1 152 ? -5.841 6.301 20.277 1.00 98.38 152 PHE A O 1
ATOM 1281 N N . ALA A 1 153 ? -5.625 5.782 18.100 1.00 98.19 153 ALA A N 1
ATOM 1282 C CA . ALA A 1 153 ? -7.037 5.507 17.883 1.00 98.19 153 ALA A CA 1
ATOM 1283 C C . ALA A 1 153 ? -7.502 4.290 18.695 1.00 98.19 153 ALA A C 1
ATOM 1285 O O . ALA A 1 153 ? -8.517 4.395 19.371 1.00 98.19 153 ALA A O 1
ATOM 1286 N N . MET A 1 154 ? -6.734 3.194 18.714 1.00 97.00 154 MET A N 1
ATOM 1287 C CA . MET A 1 154 ? -7.053 2.009 19.527 1.00 97.00 154 MET A CA 1
ATOM 1288 C C . MET A 1 154 ? -7.087 2.329 21.024 1.00 97.00 154 MET A C 1
ATOM 1290 O O . MET A 1 154 ? -8.006 1.921 21.726 1.00 97.00 154 MET A O 1
ATOM 1294 N N . VAL A 1 155 ? -6.101 3.081 21.523 1.00 98.12 155 VAL A N 1
ATOM 1295 C CA . VAL A 1 155 ? -6.061 3.495 22.936 1.00 98.12 155 VAL A CA 1
ATOM 1296 C C . VAL A 1 155 ? -7.237 4.408 23.265 1.00 98.12 155 VAL A C 1
ATOM 1298 O O . VAL A 1 155 ? -7.860 4.259 24.312 1.00 98.12 155 VAL A O 1
ATOM 1301 N N . LYS A 1 156 ? -7.560 5.344 22.371 1.00 98.12 156 LYS A N 1
ATOM 1302 C CA . LYS A 1 156 ? -8.700 6.241 22.538 1.00 98.12 156 LYS A CA 1
ATOM 1303 C C . LYS A 1 156 ? -10.015 5.461 22.574 1.00 98.12 156 LYS A C 1
ATOM 1305 O O . LYS A 1 156 ? -10.795 5.673 23.489 1.00 98.12 156 LYS A O 1
ATOM 1310 N N . GLU A 1 157 ? -10.218 4.534 21.642 1.00 96.19 157 GLU A N 1
ATOM 1311 C CA . GLU A 1 157 ? -11.394 3.659 21.598 1.00 96.19 157 GLU A CA 1
ATOM 1312 C C . GLU A 1 157 ? -11.515 2.816 22.871 1.00 96.19 157 GLU A C 1
ATOM 1314 O O . GLU A 1 157 ? -12.596 2.725 23.442 1.00 96.19 157 GLU A O 1
ATOM 1319 N N . ALA A 1 158 ? -10.403 2.262 23.363 1.00 96.69 158 ALA A N 1
ATOM 1320 C CA . ALA A 1 158 ? -10.385 1.501 24.608 1.00 96.69 158 ALA A CA 1
ATOM 1321 C C . ALA A 1 158 ? -10.723 2.366 25.836 1.00 96.69 158 ALA A C 1
ATOM 1323 O O . ALA A 1 158 ? -11.430 1.905 26.727 1.00 96.69 158 ALA A O 1
ATOM 1324 N N . ASN A 1 159 ? -10.249 3.614 25.882 1.00 96.88 159 ASN A N 1
ATOM 1325 C CA . ASN A 1 159 ? -10.536 4.539 26.982 1.00 96.88 159 ASN A CA 1
ATOM 1326 C C . ASN A 1 159 ? -11.973 5.078 26.945 1.00 96.88 159 ASN A C 1
ATOM 1328 O O . ASN A 1 159 ? -12.571 5.304 27.992 1.00 96.88 159 ASN A O 1
ATOM 1332 N N . GLU A 1 160 ? -12.520 5.310 25.751 1.00 96.19 160 GLU A N 1
ATOM 1333 C CA . GLU A 1 160 ? -13.898 5.779 25.543 1.00 96.19 160 GLU A CA 1
ATOM 1334 C C . GLU A 1 160 ? -14.926 4.636 25.613 1.00 96.19 160 GLU A C 1
ATOM 1336 O O . GLU A 1 160 ? -16.132 4.880 25.553 1.00 96.19 160 GLU A O 1
ATOM 1341 N N . PHE A 1 161 ? -14.475 3.385 25.746 1.00 96.94 161 PHE A N 1
ATOM 1342 C CA . PHE A 1 161 ? -15.350 2.223 25.785 1.00 96.94 161 PHE A CA 1
ATOM 1343 C C . PHE A 1 161 ? -16.222 2.217 27.048 1.00 96.94 161 PHE A C 1
ATOM 1345 O O . PHE A 1 161 ? -15.759 1.944 28.154 1.00 96.94 161 PHE A O 1
ATOM 1352 N N . SER A 1 162 ? -17.522 2.452 26.861 1.00 97.25 162 SER A N 1
ATOM 1353 C CA . SER A 1 162 ? -18.548 2.244 27.882 1.00 97.25 162 SER A CA 1
ATOM 1354 C C . SER A 1 162 ? -19.345 0.974 27.581 1.00 97.25 162 SER A C 1
ATOM 1356 O O . SER A 1 162 ? -19.970 0.845 26.524 1.00 97.25 162 SER A O 1
ATOM 1358 N N . ALA A 1 163 ? -19.342 0.029 28.526 1.00 96.44 163 ALA A N 1
ATOM 1359 C CA . ALA A 1 163 ? -20.037 -1.250 28.386 1.00 96.44 163 ALA A CA 1
ATOM 1360 C C . ALA A 1 163 ? -21.557 -1.075 28.220 1.00 96.44 163 ALA A C 1
ATOM 1362 O O . ALA A 1 163 ? -22.175 -1.774 27.418 1.00 96.44 163 ALA A O 1
ATOM 1363 N N . GLU A 1 164 ? -22.152 -0.109 28.923 1.00 97.00 164 GLU A N 1
ATOM 1364 C CA . GLU A 1 164 ? -23.584 0.190 28.832 1.00 97.00 164 GLU A CA 1
ATOM 1365 C C . GLU A 1 164 ? -23.964 0.669 27.430 1.00 97.00 164 GLU A C 1
ATOM 1367 O O . GLU A 1 164 ? -24.889 0.133 26.818 1.00 97.00 164 GLU A O 1
ATOM 1372 N N . GLN A 1 165 ? -23.199 1.617 26.876 1.00 96.31 165 GLN A N 1
ATOM 1373 C CA . GLN A 1 165 ? -23.415 2.118 25.516 1.00 96.31 165 GLN A CA 1
ATOM 1374 C C . GLN A 1 165 ? -23.232 1.010 24.476 1.00 96.31 165 GLN A C 1
ATOM 1376 O O . GLN A 1 165 ? -23.999 0.917 23.515 1.00 96.31 165 GLN A O 1
ATOM 1381 N N . TYR A 1 166 ? -22.247 0.132 24.679 1.00 96.69 166 TYR A N 1
ATOM 1382 C CA . TYR A 1 166 ? -22.039 -1.020 23.812 1.00 96.69 166 TYR A CA 1
ATOM 1383 C C . TYR A 1 166 ? -23.269 -1.937 23.793 1.00 96.69 166 TYR A C 1
ATOM 1385 O O . TYR A 1 166 ? -23.773 -2.248 22.711 1.00 96.69 166 TYR A O 1
ATOM 1393 N N . VAL A 1 167 ? -23.787 -2.326 24.963 1.00 97.81 167 VAL A N 1
ATOM 1394 C CA . VAL A 1 167 ? -24.974 -3.190 25.076 1.00 97.81 167 VAL A CA 1
ATOM 1395 C C . VAL A 1 167 ? -26.208 -2.507 24.491 1.00 97.81 167 VAL A C 1
ATOM 1397 O O . VAL A 1 167 ? -26.899 -3.119 23.676 1.00 97.81 167 VAL A O 1
ATOM 1400 N N . ALA A 1 168 ? -26.444 -1.234 24.815 1.00 97.50 168 ALA A N 1
ATOM 1401 C CA . ALA A 1 168 ? -27.549 -0.457 24.257 1.00 97.50 168 ALA A CA 1
ATOM 1402 C C . ALA A 1 168 ? -27.501 -0.442 22.720 1.00 97.50 168 ALA A C 1
ATOM 1404 O O . ALA A 1 168 ? -28.479 -0.803 22.069 1.00 97.50 168 ALA A O 1
ATOM 1405 N N . SER A 1 169 ? -26.330 -0.173 22.129 1.00 96.12 169 SER A N 1
ATOM 1406 C CA . SER A 1 169 ? -26.155 -0.178 20.670 1.00 96.12 169 SER A CA 1
ATOM 1407 C C . SER A 1 169 ? -26.415 -1.550 20.030 1.00 96.12 169 SER A C 1
ATOM 1409 O O . SER A 1 169 ? -26.834 -1.640 18.874 1.00 96.12 169 SER A O 1
ATOM 1411 N N . LYS A 1 170 ? -26.152 -2.647 20.755 1.00 97.31 170 LYS A N 1
ATOM 1412 C CA . LYS A 1 170 ? -26.431 -4.011 20.288 1.00 97.31 170 LYS A CA 1
ATOM 1413 C C . LYS A 1 170 ? -27.920 -4.316 20.331 1.00 97.31 170 LYS A C 1
ATOM 1415 O O . LYS A 1 170 ? -28.429 -4.869 19.359 1.00 97.31 170 LYS A O 1
ATOM 1420 N N . LEU A 1 171 ? -28.600 -3.929 21.408 1.00 97.25 171 LEU A N 1
ATOM 1421 C CA . LEU A 1 171 ? -30.048 -4.070 21.533 1.00 97.25 171 LEU A CA 1
ATOM 1422 C C . LEU A 1 171 ? -30.775 -3.230 20.478 1.00 97.25 171 LEU A C 1
ATOM 1424 O O . LEU A 1 171 ? -31.658 -3.748 19.805 1.00 97.25 171 LEU A O 1
ATOM 1428 N N . GLU A 1 172 ? -30.353 -1.985 20.248 1.00 96.31 172 GLU A N 1
ATOM 1429 C CA . GLU A 1 172 ? -30.890 -1.143 19.172 1.00 96.31 172 GLU A CA 1
ATOM 1430 C C . GLU A 1 172 ? -30.725 -1.797 17.800 1.00 96.31 172 GLU A C 1
ATOM 1432 O O . GLU A 1 172 ? -31.684 -1.874 17.040 1.00 96.31 172 GLU A O 1
ATOM 1437 N N . LYS A 1 173 ? -29.535 -2.327 17.485 1.00 94.56 173 LYS A N 1
ATOM 1438 C CA . LYS A 1 173 ? -29.297 -3.038 16.217 1.00 94.56 173 LYS A CA 1
ATOM 1439 C C . LYS A 1 173 ? -30.141 -4.303 16.080 1.00 94.56 173 LYS A C 1
ATOM 1441 O O . LYS A 1 173 ? -30.565 -4.607 14.971 1.00 94.56 173 LYS A O 1
ATOM 1446 N N . ALA A 1 174 ? -30.362 -5.037 17.168 1.00 95.31 174 ALA A N 1
ATOM 1447 C CA . ALA A 1 174 ? -31.202 -6.233 17.165 1.00 95.31 174 ALA A CA 1
ATOM 1448 C C . ALA A 1 174 ? -32.687 -5.887 16.969 1.00 95.31 174 ALA A C 1
ATOM 1450 O O . ALA A 1 174 ? -33.389 -6.582 16.241 1.00 95.31 174 ALA A O 1
ATOM 1451 N N . ASN A 1 175 ? -33.138 -4.788 17.575 1.00 95.06 175 ASN A N 1
ATOM 1452 C CA . ASN A 1 175 ? -34.515 -4.309 17.481 1.00 95.06 175 ASN A CA 1
ATOM 1453 C C . ASN A 1 175 ? -34.777 -3.473 16.213 1.00 95.06 175 ASN A C 1
ATOM 1455 O O . ASN A 1 175 ? -35.929 -3.189 15.889 1.00 95.06 175 ASN A O 1
ATOM 1459 N N . HIS A 1 176 ? -33.732 -3.066 15.485 1.00 92.94 176 HIS A N 1
ATOM 1460 C CA . HIS A 1 176 ? -33.853 -2.256 14.278 1.00 92.94 176 HIS A CA 1
ATOM 1461 C C . HIS A 1 176 ? -34.475 -3.056 13.127 1.00 92.94 176 HIS A C 1
ATOM 1463 O O . HIS A 1 176 ? -33.869 -3.978 12.577 1.00 92.94 176 HIS A O 1
ATOM 1469 N N . THR A 1 177 ? -35.656 -2.635 12.682 1.00 90.06 177 THR A N 1
ATOM 1470 C CA . THR A 1 177 ? -36.330 -3.193 11.505 1.00 90.06 177 THR A CA 1
ATOM 1471 C C . THR A 1 177 ? -35.717 -2.625 10.216 1.00 90.06 177 THR A C 1
ATOM 1473 O O . THR A 1 177 ? -35.883 -1.430 9.949 1.00 90.06 177 THR A O 1
ATOM 1476 N N . PRO A 1 178 ? -35.005 -3.426 9.394 1.00 88.88 178 PRO A N 1
ATOM 1477 C CA . PRO A 1 178 ? -34.381 -2.925 8.175 1.00 88.88 178 PRO A CA 1
ATOM 1478 C C . PRO A 1 178 ? -35.428 -2.501 7.144 1.00 88.88 178 PRO A C 1
ATOM 1480 O O . PRO A 1 178 ? -36.469 -3.138 6.978 1.00 88.88 178 PRO A O 1
ATOM 1483 N N . LEU A 1 179 ? -35.116 -1.441 6.401 1.00 87.06 179 LEU A N 1
ATOM 1484 C CA . LEU A 1 179 ? -35.961 -0.987 5.305 1.00 87.06 179 LEU A CA 1
ATOM 1485 C C . LEU A 1 179 ? -35.945 -2.002 4.151 1.00 87.06 179 LEU A C 1
ATOM 1487 O O . LEU A 1 179 ? -34.903 -2.595 3.849 1.00 87.06 179 LEU A O 1
ATOM 1491 N N . PRO A 1 180 ? -37.071 -2.178 3.444 1.00 90.44 180 PRO A N 1
ATOM 1492 C CA . PRO A 1 180 ? -37.109 -3.032 2.268 1.00 90.44 180 PRO A CA 1
ATOM 1493 C C . PRO A 1 180 ? -36.179 -2.486 1.175 1.00 90.44 180 PRO A C 1
ATOM 1495 O O . PRO A 1 180 ? -36.195 -1.306 0.851 1.00 90.44 180 PRO A O 1
ATOM 1498 N N . THR A 1 181 ? -35.381 -3.353 0.544 1.00 87.00 181 THR A N 1
ATOM 1499 C CA . THR A 1 181 ? -34.444 -2.956 -0.534 1.00 87.00 181 THR A CA 1
ATOM 1500 C C . THR A 1 181 ? -35.146 -2.643 -1.864 1.00 87.00 181 THR A C 1
ATOM 1502 O O . THR A 1 181 ? -34.537 -2.130 -2.806 1.00 87.00 181 THR A O 1
ATOM 1505 N N . ARG A 1 182 ? -36.417 -3.031 -1.995 1.00 89.62 182 ARG A N 1
ATOM 1506 C CA . ARG A 1 182 ? -37.213 -2.900 -3.218 1.00 89.62 182 ARG A CA 1
ATOM 1507 C C . ARG A 1 182 ? -38.569 -2.290 -2.900 1.00 89.62 182 ARG A C 1
ATOM 1509 O O . ARG A 1 182 ? -39.168 -2.612 -1.882 1.00 89.62 182 ARG A O 1
ATOM 1516 N N . TRP A 1 183 ? -39.074 -1.491 -3.831 1.00 90.06 183 TRP A N 1
ATOM 1517 C CA . TRP A 1 183 ? -40.429 -0.953 -3.816 1.00 90.06 183 TRP A CA 1
ATOM 1518 C C . TRP A 1 183 ? -41.131 -1.321 -5.121 1.00 90.06 183 TRP A C 1
ATOM 1520 O O . TRP A 1 183 ? -40.603 -1.033 -6.196 1.00 90.06 183 TRP A O 1
ATOM 1530 N N . LYS A 1 184 ? -42.296 -1.984 -5.051 1.00 90.31 184 LYS A N 1
ATOM 1531 C CA . LYS A 1 184 ? -43.048 -2.463 -6.233 1.00 90.31 184 LYS A CA 1
ATOM 1532 C C . LYS A 1 184 ? -42.137 -3.150 -7.271 1.00 90.31 184 LYS A C 1
ATOM 1534 O O . LYS A 1 184 ? -42.110 -2.779 -8.441 1.00 90.31 184 LYS A O 1
ATOM 1539 N N . HIS A 1 185 ? -41.323 -4.104 -6.807 1.00 91.56 185 HIS A N 1
ATOM 1540 C CA . HIS A 1 185 ? -40.346 -4.882 -7.594 1.00 91.56 185 HIS A CA 1
ATOM 1541 C C . HIS A 1 185 ? -39.156 -4.105 -8.191 1.00 91.56 185 HIS A C 1
ATOM 1543 O O . HIS A 1 185 ? -38.267 -4.718 -8.780 1.00 91.56 185 HIS A O 1
ATOM 1549 N N . LYS A 1 186 ? -39.057 -2.788 -7.986 1.00 91.38 186 LYS A N 1
ATOM 1550 C CA . LYS A 1 186 ? -37.921 -1.970 -8.436 1.00 91.38 186 LYS A CA 1
ATOM 1551 C C . LYS A 1 186 ? -36.947 -1.725 -7.283 1.00 91.38 186 LYS A C 1
ATOM 1553 O O . LYS A 1 186 ? -37.368 -1.476 -6.154 1.00 91.38 186 LYS A O 1
ATOM 1558 N N . ARG A 1 187 ? -35.636 -1.797 -7.544 1.00 92.25 187 ARG A N 1
ATOM 1559 C CA . ARG A 1 187 ? -34.611 -1.366 -6.574 1.00 92.25 187 ARG A CA 1
ATOM 1560 C C . ARG A 1 187 ? -34.513 0.151 -6.626 1.00 92.25 187 ARG A C 1
ATOM 1562 O O . ARG A 1 187 ? -34.206 0.697 -7.681 1.00 92.25 187 ARG A O 1
ATOM 1569 N N . LEU A 1 188 ? -34.773 0.805 -5.502 1.00 90.00 188 LEU A N 1
ATOM 1570 C CA . LEU A 1 188 ? -34.652 2.252 -5.359 1.00 90.00 188 LEU A CA 1
ATOM 1571 C C . LEU A 1 188 ? -33.619 2.573 -4.270 1.00 90.00 188 LEU A C 1
ATOM 1573 O O . LEU A 1 188 ? -33.399 1.748 -3.381 1.00 90.00 188 LEU A O 1
ATOM 1577 N N . PRO A 1 189 ? -32.978 3.749 -4.328 1.00 91.44 189 PRO A N 1
ATOM 1578 C CA . PRO A 1 189 ? -32.177 4.265 -3.226 1.00 91.44 189 PRO A CA 1
ATOM 1579 C C . PRO A 1 189 ? -32.969 4.325 -1.910 1.00 91.44 189 PRO A C 1
ATOM 1581 O O . PRO A 1 189 ? -34.159 4.646 -1.912 1.00 91.44 189 PRO A O 1
ATOM 1584 N N . GLU A 1 190 ? -32.290 4.074 -0.789 1.00 88.19 190 GLU A N 1
ATOM 1585 C CA . GLU A 1 190 ? -32.890 3.982 0.553 1.00 88.19 190 GLU A CA 1
ATOM 1586 C C . GLU A 1 190 ? -33.728 5.214 0.925 1.00 88.19 190 GLU A C 1
ATOM 1588 O O . GLU A 1 190 ? -34.846 5.078 1.418 1.00 88.19 190 GLU A O 1
ATOM 1593 N N . PHE A 1 191 ? -33.236 6.416 0.613 1.00 87.31 191 PHE A N 1
ATOM 1594 C CA . PHE A 1 191 ? -33.936 7.665 0.923 1.00 87.31 191 PHE A CA 1
ATOM 1595 C C . PHE A 1 191 ? -35.290 7.792 0.200 1.00 87.31 191 PHE A C 1
ATOM 1597 O O . PHE A 1 191 ? -36.244 8.317 0.767 1.00 87.31 191 PHE A O 1
ATOM 1604 N N . ILE A 1 192 ? -35.406 7.279 -1.033 1.00 87.56 192 ILE A N 1
ATOM 1605 C CA . ILE A 1 192 ? -36.671 7.291 -1.783 1.00 87.56 192 ILE A CA 1
ATOM 1606 C C . ILE A 1 192 ? -37.649 6.306 -1.145 1.00 87.56 192 ILE A C 1
ATOM 1608 O O . ILE A 1 192 ? -38.828 6.610 -1.000 1.00 87.56 192 ILE A O 1
ATOM 1612 N N . ILE A 1 193 ? -37.164 5.134 -0.728 1.00 87.81 193 ILE A N 1
ATOM 1613 C CA . ILE A 1 193 ? -37.989 4.121 -0.061 1.00 87.81 193 ILE A CA 1
ATOM 1614 C C . ILE A 1 193 ? -38.506 4.649 1.286 1.00 87.81 193 ILE A C 1
ATOM 1616 O O . ILE A 1 193 ? -39.687 4.481 1.576 1.00 87.81 193 ILE A O 1
ATOM 1620 N N . ARG A 1 194 ? -37.675 5.360 2.064 1.00 88.19 194 ARG A N 1
ATOM 1621 C CA . ARG A 1 194 ? -38.091 6.052 3.302 1.00 88.19 194 ARG A CA 1
ATOM 1622 C C . ARG A 1 194 ? -39.197 7.079 3.060 1.00 88.19 194 ARG A C 1
ATOM 1624 O O . ARG A 1 194 ? -40.161 7.112 3.820 1.00 88.19 194 ARG A O 1
ATOM 1631 N N . GLN A 1 195 ? -39.090 7.875 1.994 1.00 89.25 195 GLN A N 1
ATOM 1632 C CA . GLN A 1 195 ? -40.135 8.829 1.599 1.00 89.25 195 GLN A CA 1
ATOM 1633 C C . GLN A 1 195 ? -41.426 8.121 1.164 1.00 89.25 195 GLN A C 1
ATOM 1635 O O . GLN A 1 195 ? -42.515 8.541 1.542 1.00 89.25 195 GLN A O 1
ATOM 1640 N N . LEU A 1 196 ? -41.320 7.029 0.399 1.00 89.00 196 LEU A N 1
ATOM 1641 C CA . LEU A 1 196 ? -42.471 6.235 -0.053 1.00 89.00 196 LEU A CA 1
ATOM 1642 C C . LEU A 1 196 ? -43.183 5.509 1.097 1.00 89.00 196 LEU A C 1
ATOM 1644 O O . LEU A 1 196 ? -44.396 5.334 1.037 1.00 89.00 196 LEU A O 1
ATOM 1648 N N . LEU A 1 197 ? -42.442 5.120 2.138 1.00 86.81 197 LEU A N 1
ATOM 1649 C CA . LEU A 1 197 ? -42.972 4.569 3.390 1.00 86.81 197 LEU A CA 1
ATOM 1650 C C . LEU A 1 197 ? -43.526 5.646 4.340 1.00 86.81 197 LEU A C 1
ATOM 1652 O O . LEU A 1 197 ? -44.078 5.298 5.378 1.00 86.81 197 LEU A O 1
ATOM 1656 N N . GLY A 1 198 ? -43.376 6.936 4.014 1.00 87.25 198 GLY A N 1
ATOM 1657 C CA . GLY A 1 198 ? -43.852 8.049 4.842 1.00 87.25 198 GLY A CA 1
ATOM 1658 C C . GLY A 1 198 ? -43.020 8.318 6.101 1.00 87.25 198 GLY A C 1
ATOM 1659 O O . GLY A 1 198 ? -43.470 9.057 6.971 1.00 87.25 198 GLY A O 1
ATOM 1660 N N . ILE A 1 199 ? -41.821 7.735 6.205 1.00 85.81 199 ILE A N 1
ATOM 1661 C CA . ILE A 1 199 ? -40.923 7.892 7.362 1.00 85.81 199 ILE A CA 1
ATOM 1662 C C . ILE A 1 199 ? -40.230 9.260 7.316 1.00 85.81 199 ILE A C 1
ATOM 1664 O O . ILE A 1 199 ? -40.137 9.950 8.328 1.00 85.81 199 ILE A O 1
ATOM 1668 N N . ASP A 1 200 ? -39.771 9.664 6.128 1.00 84.94 200 ASP A N 1
ATOM 1669 C CA . ASP A 1 200 ? -39.083 10.938 5.908 1.00 84.94 200 ASP A CA 1
ATOM 1670 C C . ASP A 1 200 ? -39.992 11.950 5.197 1.00 84.94 200 ASP A C 1
ATOM 1672 O O . ASP A 1 200 ? -40.773 11.610 4.304 1.00 84.94 200 ASP A O 1
ATOM 1676 N N . LYS A 1 201 ? -39.836 13.235 5.541 1.00 82.81 201 LYS A N 1
ATOM 1677 C CA . LYS A 1 201 ? -40.513 14.337 4.841 1.00 82.81 201 LYS A CA 1
ATOM 1678 C C . LYS A 1 201 ? -40.061 14.384 3.378 1.00 82.81 201 LYS A C 1
ATOM 1680 O O . LYS A 1 201 ? -38.884 14.187 3.073 1.00 82.81 201 LYS A O 1
ATOM 1685 N N . LYS A 1 202 ? -40.987 14.692 2.465 1.00 79.75 202 LYS A N 1
ATOM 1686 C CA . LYS A 1 202 ? -40.684 14.858 1.037 1.00 79.75 202 LYS A CA 1
ATOM 1687 C C . LYS A 1 202 ? -39.724 16.037 0.859 1.00 79.75 202 LYS A C 1
ATOM 1689 O O . LYS A 1 202 ? -40.110 17.190 1.038 1.00 79.75 202 LYS A O 1
ATOM 1694 N N . ILE A 1 203 ? -38.468 15.746 0.534 1.00 71.94 203 ILE A N 1
ATOM 1695 C CA . ILE A 1 203 ? -37.456 16.775 0.289 1.00 71.94 203 ILE A CA 1
ATOM 1696 C C . ILE A 1 203 ? -37.692 17.328 -1.122 1.00 71.94 203 ILE A C 1
ATOM 1698 O O . ILE A 1 203 ? -37.679 16.577 -2.096 1.00 71.94 203 ILE A O 1
ATOM 1702 N N . ASN A 1 204 ? -37.910 18.640 -1.242 1.00 67.12 204 ASN A N 1
ATOM 1703 C CA . ASN A 1 204 ? -37.874 19.333 -2.530 1.00 67.12 204 ASN A CA 1
ATOM 1704 C C . ASN A 1 204 ? -36.406 19.505 -2.935 1.00 67.12 204 ASN A C 1
ATOM 1706 O O . ASN A 1 204 ? -35.736 20.437 -2.493 1.00 67.12 204 ASN A O 1
ATOM 1710 N N . TYR A 1 205 ? -35.882 18.584 -3.741 1.00 66.69 205 TYR A N 1
ATOM 1711 C CA . TYR A 1 205 ? -34.541 18.727 -4.296 1.00 66.69 205 TYR A CA 1
ATOM 1712 C C . TYR A 1 205 ? -34.550 19.851 -5.335 1.00 66.69 205 TYR A C 1
ATOM 1714 O O . TYR A 1 205 ? -35.118 19.694 -6.414 1.00 66.69 205 TYR A O 1
ATOM 1722 N N . GLN A 1 206 ? -33.904 20.977 -5.037 1.00 60.97 206 GLN A N 1
ATOM 1723 C CA . GLN A 1 206 ? -33.447 21.867 -6.099 1.00 60.97 206 GLN A CA 1
ATOM 1724 C C . GLN A 1 206 ? -32.167 21.267 -6.681 1.00 60.97 206 GLN A C 1
ATOM 1726 O O . GLN A 1 206 ? -31.166 21.116 -5.976 1.00 60.97 206 GLN A O 1
ATOM 1731 N N . LEU A 1 207 ? -32.213 20.880 -7.957 1.00 56.59 207 LEU A N 1
ATOM 1732 C CA . LEU A 1 207 ? -31.035 20.443 -8.695 1.00 56.59 207 LEU A CA 1
ATOM 1733 C C . LEU A 1 207 ? -30.121 21.662 -8.867 1.00 56.59 207 LEU A C 1
ATOM 1735 O O . LEU A 1 207 ? -30.340 22.506 -9.730 1.00 56.59 207 LEU A O 1
ATOM 1739 N N . THR A 1 208 ? -29.134 21.800 -7.987 1.00 61.59 208 THR A N 1
ATOM 1740 C CA . THR A 1 208 ? -28.107 22.830 -8.135 1.00 61.59 208 THR A CA 1
ATOM 1741 C C . THR A 1 208 ? -27.063 22.306 -9.112 1.00 61.59 208 THR A C 1
ATOM 1743 O O . THR A 1 208 ? -26.142 21.580 -8.737 1.00 61.59 208 THR A O 1
ATOM 1746 N N . ASP A 1 209 ? -27.221 22.654 -10.389 1.00 64.88 209 ASP A N 1
ATOM 1747 C CA . ASP A 1 209 ? -26.219 22.395 -11.423 1.00 64.88 209 ASP A CA 1
ATOM 1748 C C . ASP A 1 209 ? -24.972 23.247 -11.144 1.00 64.88 209 ASP A C 1
ATOM 1750 O O . ASP A 1 209 ? -24.776 24.318 -11.711 1.00 64.88 209 ASP A O 1
ATOM 1754 N N . LYS A 1 210 ? -24.087 22.759 -10.268 1.00 58.44 210 LYS A N 1
ATOM 1755 C CA . LYS A 1 210 ? -22.792 23.392 -9.950 1.00 58.44 210 LYS A CA 1
ATOM 1756 C C . LYS A 1 210 ? -21.831 23.499 -11.147 1.00 58.44 210 LYS A C 1
ATOM 1758 O O . LYS A 1 210 ? -20.757 24.071 -10.998 1.00 58.44 210 LYS A O 1
ATOM 1763 N N . TYR A 1 211 ? -22.203 22.953 -12.305 1.00 60.34 211 TYR A N 1
ATOM 1764 C CA . TYR A 1 211 ? -21.389 22.903 -13.523 1.00 60.34 211 TYR A CA 1
ATOM 1765 C C . TYR A 1 211 ? -22.003 23.642 -14.718 1.00 60.34 211 TYR A C 1
ATOM 1767 O O . TYR A 1 211 ? -21.482 23.524 -15.825 1.00 60.34 211 TYR A O 1
ATOM 1775 N N . LYS A 1 212 ? -23.074 24.421 -14.521 1.00 53.31 212 LYS A N 1
ATOM 1776 C CA . LYS A 1 212 ? -23.464 25.446 -15.495 1.00 53.31 212 LYS A CA 1
ATOM 1777 C C . LYS A 1 212 ? -22.547 26.653 -15.301 1.00 53.31 212 LYS A C 1
ATOM 1779 O O . LYS A 1 212 ? -22.830 27.533 -14.494 1.00 53.31 212 LYS A O 1
ATOM 1784 N N . VAL A 1 213 ? -21.400 26.595 -15.972 1.00 52.88 213 VAL A N 1
ATOM 1785 C CA . VAL A 1 213 ? -20.585 27.769 -16.311 1.00 52.88 213 VAL A CA 1
ATOM 1786 C C . VAL A 1 213 ? -21.158 28.369 -17.584 1.00 52.88 213 VAL A C 1
ATOM 1788 O O . VAL A 1 213 ? -21.497 27.567 -18.484 1.00 52.88 213 VAL A O 1
#

Radius of gyration: 42.3 Å; chains: 1; bounding box: 92×108×80 Å

Organism: NCBI:txid151541